Protein AF-A0A483MC13-F1 (afdb_monomer_lite)

Radius of gyration: 35.38 Å; chains: 1; bounding box: 40×85×136 Å

Structure (mmCIF, N/CA/C/O backbone):
data_AF-A0A483MC13-F1
#
_entry.id   AF-A0A483MC13-F1
#
loop_
_atom_site.group_PDB
_atom_site.id
_atom_site.type_symbol
_atom_site.label_atom_id
_atom_site.label_alt_id
_atom_site.label_comp_id
_atom_site.label_asym_id
_atom_site.label_entity_id
_atom_site.label_seq_id
_atom_site.pdbx_PDB_ins_code
_atom_site.Cartn_x
_atom_site.Cartn_y
_atom_site.Cartn_z
_atom_site.occupancy
_atom_site.B_iso_or_equiv
_atom_site.auth_seq_id
_atom_site.auth_comp_id
_atom_site.auth_asym_id
_atom_site.auth_atom_id
_atom_site.pdbx_PDB_model_num
ATOM 1 N N . MET A 1 1 ? -10.665 -6.421 2.850 1.00 86.12 1 MET A N 1
ATOM 2 C CA . MET A 1 1 ? -10.780 -4.970 2.611 1.00 86.12 1 MET A CA 1
ATOM 3 C C . MET A 1 1 ? -11.446 -4.747 1.253 1.00 86.12 1 MET A C 1
ATOM 5 O O . MET A 1 1 ? -11.465 -5.674 0.446 1.00 86.12 1 MET A O 1
ATOM 9 N N . LYS A 1 2 ? -12.064 -3.588 1.021 1.00 88.81 2 LYS A N 1
ATOM 10 C CA . LYS A 1 2 ? -12.727 -3.250 -0.250 1.00 88.81 2 LYS A CA 1
ATOM 11 C C . LYS A 1 2 ? -12.135 -1.969 -0.826 1.00 88.81 2 LYS A C 1
ATOM 13 O O . LYS A 1 2 ? -11.590 -1.179 -0.062 1.00 88.81 2 LYS A O 1
ATOM 18 N N . ASN A 1 3 ? -12.299 -1.763 -2.129 1.00 91.75 3 ASN A N 1
ATOM 19 C CA . ASN A 1 3 ? -11.915 -0.548 -2.844 1.00 91.75 3 ASN A CA 1
ATOM 20 C C . ASN A 1 3 ? -10.425 -0.201 -2.703 1.00 91.75 3 ASN A C 1
ATOM 22 O O . ASN A 1 3 ? -10.071 0.947 -2.466 1.00 91.75 3 ASN A O 1
ATOM 26 N N . ILE A 1 4 ? -9.532 -1.181 -2.838 1.00 96.81 4 ILE A N 1
ATOM 27 C CA . ILE A 1 4 ? -8.090 -0.915 -2.847 1.00 96.81 4 ILE A CA 1
ATOM 28 C C . ILE A 1 4 ? -7.736 -0.363 -4.226 1.00 96.81 4 ILE A C 1
ATOM 30 O O . ILE A 1 4 ? -7.778 -1.110 -5.207 1.00 96.81 4 ILE A O 1
ATOM 34 N N . ASN A 1 5 ? -7.415 0.927 -4.332 1.00 96.88 5 ASN A N 1
ATOM 35 C CA . ASN A 1 5 ? -6.988 1.502 -5.605 1.00 96.88 5 ASN A CA 1
ATOM 36 C C . ASN A 1 5 ? -5.483 1.344 -5.772 1.00 96.88 5 ASN A C 1
ATOM 38 O O . ASN A 1 5 ? -4.705 1.667 -4.882 1.00 96.88 5 ASN A O 1
ATOM 42 N N . ILE A 1 6 ? -5.063 0.885 -6.942 1.00 96.94 6 ILE A N 1
ATOM 43 C CA . ILE A 1 6 ? -3.659 0.641 -7.245 1.00 96.94 6 ILE A CA 1
ATOM 44 C C . ILE A 1 6 ? -3.331 1.402 -8.516 1.00 96.94 6 ILE A C 1
ATOM 46 O O . ILE A 1 6 ? -4.065 1.320 -9.502 1.00 96.94 6 ILE A O 1
ATOM 50 N N . THR A 1 7 ? -2.252 2.177 -8.469 1.00 95.75 7 THR A N 1
ATOM 51 C CA . THR A 1 7 ? -1.712 2.888 -9.628 1.00 95.75 7 THR A CA 1
ATOM 52 C C . THR A 1 7 ? -0.289 2.419 -9.867 1.00 95.75 7 THR A C 1
ATOM 54 O O . THR A 1 7 ? 0.580 2.677 -9.036 1.00 95.75 7 THR A O 1
ATOM 57 N N . ALA A 1 8 ? -0.051 1.738 -10.983 1.00 92.00 8 ALA A N 1
ATOM 58 C CA . ALA A 1 8 ? 1.285 1.300 -11.365 1.00 92.00 8 ALA A CA 1
ATOM 59 C C . ALA A 1 8 ? 2.161 2.523 -11.695 1.00 92.00 8 ALA A C 1
ATOM 61 O O . ALA A 1 8 ? 1.730 3.412 -12.430 1.00 92.00 8 ALA A O 1
ATOM 62 N N . LYS A 1 9 ? 3.367 2.608 -11.125 1.00 89.69 9 LYS A N 1
ATOM 63 C CA . LYS A 1 9 ? 4.250 3.783 -11.252 1.00 89.69 9 LYS A CA 1
ATOM 64 C C . LYS A 1 9 ? 4.889 3.906 -12.635 1.00 89.69 9 LYS A C 1
ATOM 66 O O . LYS A 1 9 ? 5.160 5.013 -13.081 1.00 89.69 9 LYS A O 1
ATOM 71 N N . ASP A 1 10 ? 5.115 2.782 -13.303 1.00 84.38 10 ASP A N 1
ATOM 72 C CA . ASP A 1 10 ? 5.749 2.693 -14.621 1.00 84.38 10 ASP A CA 1
ATOM 73 C C . ASP A 1 10 ? 4.816 3.113 -15.768 1.00 84.38 10 ASP A C 1
ATOM 75 O O . ASP A 1 10 ? 5.228 3.779 -16.714 1.00 84.38 10 ASP A O 1
ATOM 79 N N . THR A 1 11 ? 3.545 2.730 -15.676 1.00 86.62 11 THR A N 1
ATOM 80 C CA . THR A 1 11 ? 2.544 2.909 -16.735 1.00 86.62 11 THR A CA 1
ATOM 81 C C . THR A 1 11 ? 1.480 3.944 -16.386 1.00 86.62 11 THR A C 1
ATOM 83 O O . THR A 1 11 ? 0.764 4.414 -17.269 1.00 86.62 11 THR A O 1
ATOM 86 N N . GLY A 1 12 ? 1.318 4.277 -15.103 1.00 87.06 12 GLY A N 1
ATOM 87 C CA . GLY A 1 12 ? 0.219 5.103 -14.602 1.00 87.06 12 GLY A CA 1
ATOM 88 C C . GLY A 1 12 ? -1.150 4.413 -14.641 1.00 87.06 12 GLY A C 1
ATOM 89 O O . GLY A 1 12 ? -2.161 5.053 -14.345 1.00 87.06 12 GLY A O 1
ATOM 90 N N . VAL A 1 13 ? -1.218 3.127 -15.011 1.00 90.56 13 VAL A N 1
ATOM 91 C CA . VAL A 1 13 ? -2.481 2.383 -15.102 1.00 90.56 13 VAL A CA 1
ATOM 92 C C . VAL A 1 13 ? -3.100 2.242 -13.716 1.00 90.56 13 VAL A C 1
ATOM 94 O O . VAL A 1 13 ? -2.438 1.839 -12.759 1.00 90.56 13 VAL A O 1
ATOM 97 N N . LYS A 1 14 ? -4.398 2.554 -13.628 1.00 93.69 14 LYS A N 1
ATOM 98 C CA . LYS A 1 14 ? -5.187 2.496 -12.396 1.00 93.69 14 LYS A CA 1
ATOM 99 C C . LYS A 1 14 ? -6.163 1.331 -12.433 1.00 93.69 14 LYS A C 1
ATOM 101 O O . LYS A 1 14 ? -6.913 1.186 -13.397 1.00 93.69 14 LYS A O 1
ATOM 106 N N . TYR A 1 15 ? -6.215 0.559 -11.358 1.00 93.50 15 TYR A N 1
ATOM 107 C CA . TYR A 1 15 ? -7.200 -0.502 -11.173 1.00 93.50 15 TYR A CA 1
ATOM 108 C C . TYR A 1 15 ? -7.636 -0.595 -9.710 1.00 93.50 15 TYR A C 1
ATOM 110 O O . TYR A 1 15 ? -7.040 0.018 -8.825 1.00 93.50 15 TYR A O 1
ATOM 118 N N . THR A 1 16 ? -8.736 -1.305 -9.462 1.00 96.00 16 THR A N 1
ATOM 119 C CA . THR A 1 16 ? -9.295 -1.487 -8.117 1.00 96.00 16 THR A CA 1
ATOM 120 C C . THR A 1 16 ? -9.409 -2.966 -7.806 1.00 96.00 16 THR A C 1
ATOM 122 O O . THR A 1 16 ? -9.819 -3.746 -8.664 1.00 96.00 16 THR A O 1
ATOM 125 N N . VAL A 1 17 ? -9.042 -3.337 -6.584 1.00 95.56 17 VAL A N 1
ATOM 126 C CA . VAL A 1 17 ? -9.085 -4.713 -6.093 1.00 95.56 17 VAL A CA 1
ATOM 127 C C . VAL A 1 17 ? -9.857 -4.761 -4.780 1.00 95.56 17 VAL A C 1
ATOM 129 O O . VAL A 1 17 ? -9.757 -3.863 -3.944 1.00 95.56 17 VAL A O 1
ATOM 132 N N . ASP A 1 18 ? -10.600 -5.846 -4.590 1.00 95.12 18 ASP A N 1
ATOM 133 C CA . ASP A 1 18 ? -11.207 -6.206 -3.315 1.00 95.12 18 ASP A CA 1
ATOM 134 C C . ASP A 1 18 ? -10.520 -7.457 -2.769 1.00 95.12 18 ASP A C 1
ATOM 136 O O . ASP A 1 18 ? -10.236 -8.398 -3.509 1.00 95.12 18 ASP A O 1
ATOM 140 N N . GLY A 1 19 ? -10.279 -7.494 -1.461 1.00 94.38 19 GLY A N 1
ATOM 141 C CA . GLY A 1 19 ? -9.686 -8.656 -0.815 1.00 94.38 19 GLY A CA 1
ATOM 142 C C . GLY A 1 19 ? -8.839 -8.329 0.405 1.00 94.38 19 GLY A C 1
ATOM 143 O O . GLY A 1 19 ? -8.778 -7.195 0.882 1.00 94.38 19 GLY A O 1
ATOM 144 N N . ASN A 1 20 ? -8.216 -9.377 0.934 1.00 94.31 20 ASN A N 1
ATOM 145 C CA . ASN A 1 20 ? -7.276 -9.319 2.056 1.00 94.31 20 ASN A CA 1
ATOM 146 C C . ASN A 1 20 ? -5.838 -9.619 1.609 1.00 94.31 20 ASN A C 1
ATOM 148 O O . ASN A 1 20 ? -4.917 -9.569 2.416 1.00 94.31 20 ASN A O 1
ATOM 152 N N . GLN A 1 21 ? -5.640 -9.912 0.326 1.00 96.62 21 GLN A N 1
ATOM 153 C CA . GLN A 1 21 ? -4.332 -10.052 -0.289 1.00 96.62 21 GLN A CA 1
ATOM 154 C C . GLN A 1 21 ? -4.360 -9.369 -1.654 1.00 96.62 21 GLN A C 1
ATOM 156 O O . GLN A 1 21 ? -5.322 -9.531 -2.405 1.00 96.62 21 GLN A O 1
ATOM 161 N N . VAL A 1 22 ? -3.310 -8.618 -1.963 1.00 97.19 22 VAL A N 1
ATOM 162 C CA . VAL A 1 22 ? -3.115 -7.930 -3.240 1.00 97.19 22 VAL A CA 1
ATOM 163 C C . VAL A 1 22 ? -1.729 -8.279 -3.752 1.00 97.19 22 VAL A C 1
ATOM 165 O O . VAL A 1 22 ? -0.762 -8.115 -3.016 1.00 97.19 22 VAL A O 1
ATOM 168 N N . ASN A 1 23 ? -1.634 -8.728 -5.001 1.00 95.62 23 ASN A N 1
ATOM 169 C CA . ASN A 1 23 ? -0.353 -8.977 -5.654 1.00 95.62 23 ASN A CA 1
ATOM 170 C C . ASN A 1 23 ? 0.049 -7.760 -6.488 1.00 95.62 23 ASN A C 1
ATOM 172 O O . ASN A 1 23 ? -0.735 -7.302 -7.323 1.00 95.62 23 ASN A O 1
ATOM 176 N N . LEU A 1 24 ? 1.243 -7.226 -6.230 1.00 94.81 24 LEU A N 1
ATOM 177 C CA . LEU A 1 24 ? 1.790 -6.077 -6.942 1.00 94.81 24 LEU A CA 1
ATOM 178 C C . LEU A 1 24 ? 2.820 -6.573 -7.953 1.00 94.81 24 LEU A C 1
ATOM 180 O O . LEU A 1 24 ? 3.936 -6.931 -7.601 1.00 94.81 24 LEU A O 1
ATOM 184 N N . ASN A 1 25 ? 2.431 -6.603 -9.224 1.00 88.75 25 ASN A N 1
ATOM 185 C CA . ASN A 1 25 ? 3.305 -7.097 -10.291 1.00 88.75 25 ASN A CA 1
ATOM 186 C C . ASN A 1 25 ? 4.380 -6.069 -10.680 1.00 88.75 25 ASN A C 1
ATOM 188 O O . ASN A 1 25 ? 5.398 -6.431 -11.262 1.00 88.75 25 ASN A O 1
ATOM 192 N N . THR A 1 26 ? 4.129 -4.792 -10.386 1.00 91.56 26 THR A N 1
ATOM 193 C CA . THR A 1 26 ? 5.046 -3.670 -10.596 1.00 91.56 26 THR A CA 1
ATOM 194 C C . THR A 1 26 ? 4.946 -2.698 -9.423 1.00 91.56 26 THR A C 1
ATOM 196 O O . THR A 1 26 ? 3.973 -2.707 -8.656 1.00 91.56 26 THR A O 1
ATOM 199 N N . GLN A 1 27 ? 5.951 -1.833 -9.279 1.00 93.06 27 GLN A N 1
ATOM 200 C CA . GLN A 1 27 ? 5.970 -0.802 -8.249 1.00 93.06 27 GLN A CA 1
ATOM 201 C C . GLN A 1 27 ? 4.754 0.096 -8.413 1.00 93.06 27 GLN A C 1
ATOM 203 O O . GLN A 1 27 ? 4.514 0.657 -9.480 1.00 93.06 27 GLN A O 1
ATOM 208 N N . SER A 1 28 ? 3.982 0.229 -7.343 1.00 95.62 28 SER A N 1
ATOM 209 C CA . SER A 1 28 ? 2.678 0.876 -7.398 1.00 95.62 28 SER A CA 1
ATOM 210 C C . SER A 1 28 ? 2.485 1.838 -6.236 1.00 95.62 28 SER A C 1
ATOM 212 O O . SER A 1 28 ? 3.085 1.689 -5.177 1.00 95.62 28 SER A O 1
ATOM 214 N N . VAL A 1 29 ? 1.617 2.826 -6.420 1.00 96.88 29 VAL A N 1
ATOM 215 C CA . VAL A 1 29 ? 1.011 3.560 -5.308 1.00 96.88 29 VAL A CA 1
ATOM 216 C C . VAL A 1 29 ? -0.301 2.863 -4.973 1.00 96.88 29 VAL A C 1
ATOM 218 O O . VAL A 1 29 ? -1.215 2.813 -5.801 1.00 96.88 29 VAL A O 1
ATOM 221 N N . VAL A 1 30 ? -0.375 2.298 -3.772 1.00 97.75 30 VAL A N 1
ATOM 222 C CA . VAL A 1 30 ? -1.559 1.625 -3.238 1.00 97.75 30 VAL A CA 1
ATOM 223 C C . VAL A 1 30 ? -2.308 2.609 -2.353 1.00 97.75 30 VAL A C 1
ATOM 225 O O . VAL A 1 30 ? -1.754 3.102 -1.376 1.00 97.75 30 VAL A O 1
ATOM 228 N N . VAL A 1 31 ? -3.564 2.888 -2.682 1.00 97.81 31 VAL A N 1
ATOM 229 C CA . VAL A 1 31 ? -4.452 3.749 -1.900 1.00 97.81 31 VAL A CA 1
ATOM 230 C C . VAL A 1 31 ? -5.509 2.886 -1.221 1.00 97.81 31 VAL A C 1
ATOM 232 O O . VAL A 1 31 ? -6.269 2.174 -1.881 1.00 97.81 31 VAL A O 1
ATOM 235 N N . LEU A 1 32 ? -5.546 2.946 0.108 1.00 97.38 32 LEU A N 1
ATOM 236 C CA . LEU A 1 32 ? -6.549 2.278 0.931 1.00 97.38 32 LEU A CA 1
ATOM 237 C C . LEU A 1 32 ? -7.560 3.298 1.444 1.00 97.38 32 LEU A C 1
ATOM 239 O O . LEU A 1 32 ? -7.176 4.283 2.069 1.00 97.38 32 LEU A O 1
ATOM 243 N N . HIS A 1 33 ? -8.843 3.025 1.236 1.00 96.25 33 HIS A N 1
ATOM 244 C CA . HIS A 1 33 ? -9.949 3.802 1.797 1.00 96.25 33 HIS A CA 1
ATOM 245 C C . HIS A 1 33 ? -10.186 3.384 3.250 1.00 96.25 33 HIS A C 1
ATOM 247 O O . HIS A 1 33 ? -11.021 2.530 3.552 1.00 96.25 33 HIS A O 1
ATOM 253 N N . ILE A 1 34 ? -9.344 3.901 4.141 1.00 95.19 34 ILE A N 1
ATOM 254 C CA . ILE A 1 34 ? -9.342 3.586 5.566 1.00 95.19 34 ILE A CA 1
ATOM 255 C C . ILE A 1 34 ? -8.700 4.733 6.342 1.00 95.19 34 ILE A C 1
ATOM 257 O O . ILE A 1 34 ? -7.738 5.357 5.885 1.00 95.19 34 ILE A O 1
ATOM 261 N N . LYS A 1 35 ? -9.193 4.996 7.553 1.00 95.44 35 LYS A N 1
ATOM 262 C CA . LYS A 1 35 ? -8.573 5.992 8.420 1.00 95.44 35 LYS A CA 1
ATOM 263 C C . LYS A 1 35 ? -7.292 5.438 9.016 1.00 95.44 35 LYS A C 1
ATOM 265 O O . LYS A 1 35 ? -7.196 4.271 9.387 1.00 95.44 35 LYS A O 1
ATOM 270 N N . ARG A 1 36 ? -6.314 6.319 9.213 1.00 94.25 36 ARG A N 1
ATOM 271 C CA . ARG A 1 36 ? -5.072 5.986 9.924 1.00 94.25 36 ARG A CA 1
ATOM 272 C C . ARG A 1 36 ? -5.332 5.357 11.296 1.00 94.25 36 ARG A C 1
ATOM 274 O O . ARG A 1 36 ? -4.605 4.456 11.690 1.00 94.25 36 ARG A O 1
ATOM 281 N N . GLU A 1 37 ? -6.338 5.849 12.017 1.00 94.56 37 GLU A N 1
ATOM 282 C CA . GLU A 1 37 ? -6.680 5.367 13.361 1.00 94.56 37 GLU A CA 1
ATOM 283 C C . GLU A 1 37 ? -7.249 3.945 13.376 1.00 94.56 37 GLU A C 1
ATOM 285 O O . GLU A 1 37 ? -7.168 3.290 14.410 1.00 94.56 37 GLU A O 1
ATOM 290 N N . ASP A 1 38 ? -7.750 3.448 12.241 1.00 95.62 38 ASP A N 1
ATOM 291 C CA . ASP A 1 38 ? -8.263 2.083 12.105 1.00 95.62 38 ASP A CA 1
ATOM 292 C C . ASP A 1 38 ? -7.144 1.057 11.867 1.00 95.62 38 ASP A C 1
ATOM 294 O O . ASP A 1 38 ? -7.370 -0.149 11.986 1.00 95.62 38 ASP A O 1
ATOM 298 N N . ILE A 1 39 ? -5.926 1.507 11.548 1.00 95.12 39 ILE A N 1
ATOM 299 C CA . ILE A 1 39 ? -4.765 0.630 11.395 1.00 95.12 39 ILE A CA 1
ATOM 300 C C . ILE A 1 39 ? -4.141 0.389 12.764 1.00 95.12 39 ILE A C 1
ATOM 302 O O . ILE A 1 39 ? -3.617 1.299 13.402 1.00 95.12 39 ILE A O 1
ATOM 306 N N . SER A 1 40 ? -4.142 -0.873 13.179 1.00 95.38 40 SER A N 1
ATOM 307 C CA . SER A 1 40 ? -3.533 -1.313 14.432 1.00 95.38 40 SER A CA 1
ATOM 308 C C . SER A 1 40 ? -2.008 -1.330 14.330 1.00 95.38 40 SER A C 1
ATOM 310 O O . SER A 1 40 ? -1.300 -0.858 15.214 1.00 95.38 40 SER A O 1
ATOM 312 N N . SER A 1 41 ? -1.488 -1.914 13.250 1.00 94.19 41 SER A N 1
ATOM 313 C CA . SER A 1 41 ? -0.051 -1.996 12.982 1.00 94.19 41 SER A CA 1
ATOM 314 C C . SER A 1 41 ? 0.212 -2.351 11.526 1.00 94.19 41 SER A C 1
ATOM 316 O O . SER A 1 41 ? -0.654 -2.870 10.820 1.00 94.19 41 SER A O 1
ATOM 318 N N . PHE A 1 42 ? 1.440 -2.115 11.092 1.00 94.38 42 PHE A N 1
ATOM 319 C CA . PHE A 1 42 ? 1.976 -2.615 9.837 1.00 94.38 42 PHE A CA 1
ATOM 320 C C . PHE A 1 42 ? 3.337 -3.256 10.106 1.00 94.38 42 PHE A C 1
ATOM 322 O O . PHE A 1 42 ? 4.057 -2.867 11.025 1.00 94.38 42 PHE A O 1
ATOM 329 N N . SER A 1 43 ? 3.687 -4.270 9.328 1.00 95.19 43 SER A N 1
ATOM 330 C CA . SER A 1 43 ? 4.933 -5.008 9.490 1.00 95.19 43 SER A CA 1
ATOM 331 C C . SER A 1 43 ? 5.391 -5.548 8.147 1.00 95.19 43 SER A C 1
ATOM 333 O O . SER A 1 43 ? 4.576 -5.952 7.315 1.00 95.19 43 SER A O 1
ATOM 335 N N . ARG A 1 44 ? 6.705 -5.556 7.938 1.00 96.25 44 ARG A N 1
ATOM 336 C CA . ARG A 1 44 ? 7.320 -6.191 6.779 1.00 96.25 44 ARG A CA 1
ATOM 337 C C . ARG A 1 44 ? 7.486 -7.687 7.036 1.00 96.25 44 ARG A C 1
ATOM 339 O O . ARG A 1 44 ? 8.051 -8.081 8.052 1.00 96.25 44 ARG A O 1
ATOM 346 N N . GLN A 1 45 ? 7.040 -8.508 6.091 1.00 96.25 45 GLN A N 1
ATOM 347 C CA . GLN A 1 45 ? 7.266 -9.953 6.080 1.00 96.25 45 GLN A CA 1
ATOM 348 C C . GLN A 1 45 ? 7.904 -10.341 4.745 1.00 96.25 45 GLN A C 1
ATOM 350 O O . GLN A 1 45 ? 7.231 -10.405 3.722 1.00 96.25 45 GLN A O 1
ATOM 355 N N . GLY A 1 46 ? 9.224 -10.546 4.730 1.00 95.50 46 GLY A N 1
ATOM 356 C CA . GLY A 1 46 ? 9.964 -10.730 3.477 1.00 95.50 46 GLY A CA 1
ATOM 357 C C . GLY A 1 46 ? 9.845 -9.496 2.575 1.00 95.50 46 GLY A C 1
ATOM 358 O O . GLY A 1 46 ? 10.262 -8.403 2.967 1.00 95.50 46 GLY A O 1
ATOM 359 N N . ASN A 1 47 ? 9.256 -9.661 1.389 1.00 96.06 47 ASN A N 1
ATOM 360 C CA . ASN A 1 47 ? 8.966 -8.562 0.460 1.00 96.06 47 ASN A CA 1
ATOM 361 C C . ASN A 1 47 ? 7.547 -7.998 0.598 1.00 96.06 47 ASN A C 1
ATOM 363 O O . ASN A 1 47 ? 7.195 -7.049 -0.101 1.00 96.06 47 ASN A O 1
ATOM 367 N N . ASP A 1 48 ? 6.755 -8.531 1.521 1.00 97.88 48 ASP A N 1
ATOM 368 C CA . ASP A 1 48 ? 5.355 -8.171 1.674 1.00 97.88 48 ASP A CA 1
ATOM 369 C C . ASP A 1 48 ? 5.171 -7.131 2.778 1.00 97.88 48 ASP A C 1
ATOM 371 O O . ASP A 1 48 ? 5.859 -7.156 3.807 1.00 97.88 48 ASP A O 1
ATOM 375 N N . LEU A 1 49 ? 4.184 -6.254 2.599 1.00 97.88 49 LEU A N 1
ATOM 376 C CA . LEU A 1 49 ? 3.675 -5.396 3.663 1.00 97.88 49 LEU A CA 1
ATOM 377 C C . LEU A 1 49 ? 2.389 -6.002 4.224 1.00 97.88 49 LEU A C 1
ATOM 379 O O . LEU A 1 49 ? 1.415 -6.211 3.502 1.00 97.88 49 LEU A O 1
ATOM 383 N N . VAL A 1 50 ? 2.377 -6.269 5.527 1.00 97.62 50 VAL A N 1
ATOM 384 C CA . VAL A 1 50 ? 1.223 -6.822 6.238 1.00 97.62 50 VAL A CA 1
ATOM 385 C C . VAL A 1 50 ? 0.651 -5.765 7.167 1.00 97.62 50 VAL A C 1
ATOM 387 O O . VAL A 1 50 ? 1.339 -5.287 8.066 1.00 97.62 50 VAL A O 1
ATOM 390 N N . LEU A 1 51 ? -0.617 -5.421 6.964 1.00 96.69 51 LEU A N 1
ATOM 391 C CA . LEU A 1 51 ? -1.367 -4.475 7.775 1.00 96.69 51 LEU A CA 1
ATOM 392 C C . LEU A 1 51 ? -2.358 -5.238 8.649 1.00 96.69 51 LEU A C 1
ATOM 394 O O . LEU A 1 51 ? -3.153 -6.029 8.140 1.00 96.69 51 LEU A O 1
ATOM 398 N N . LYS A 1 52 ? -2.348 -4.962 9.952 1.00 96.38 52 LYS A N 1
ATOM 399 C CA . LYS A 1 52 ? -3.382 -5.398 10.891 1.00 96.38 52 LYS A CA 1
ATOM 400 C C . LYS A 1 52 ? -4.334 -4.244 11.149 1.00 96.38 52 LYS A C 1
ATOM 402 O O . LYS A 1 52 ? -3.901 -3.147 11.502 1.00 96.38 52 LYS A O 1
ATOM 407 N N . ILE A 1 53 ? -5.620 -4.508 10.996 1.00 96.38 53 ILE A N 1
ATOM 408 C CA . ILE A 1 53 ? -6.687 -3.526 11.161 1.00 96.38 53 ILE A CA 1
ATOM 409 C C . ILE A 1 53 ? -7.362 -3.749 12.520 1.00 96.38 53 ILE A C 1
ATOM 411 O O . ILE A 1 53 ? -7.400 -4.873 13.025 1.00 96.38 53 ILE A O 1
ATOM 415 N N . ASN A 1 54 ? -7.885 -2.689 13.135 1.00 96.50 54 ASN A N 1
ATOM 416 C CA . ASN A 1 54 ? -8.532 -2.746 14.452 1.00 96.50 54 ASN A CA 1
ATOM 417 C C . ASN A 1 54 ? -9.794 -3.625 14.480 1.00 96.50 54 ASN A C 1
ATOM 419 O O . ASN A 1 54 ? -10.205 -4.071 15.548 1.00 96.50 54 ASN A O 1
ATOM 423 N N . ASP A 1 55 ? -10.390 -3.914 13.320 1.00 93.25 55 ASP A N 1
ATOM 424 C CA . ASP A 1 55 ? -11.510 -4.852 13.176 1.00 93.25 55 ASP A CA 1
ATOM 425 C C . ASP A 1 55 ? -11.080 -6.336 13.224 1.00 93.25 55 ASP A C 1
ATOM 427 O O . ASP A 1 55 ? -11.919 -7.233 13.133 1.00 93.25 55 ASP A O 1
ATOM 431 N N . GLY A 1 56 ? -9.777 -6.605 13.371 1.00 92.50 56 GLY A N 1
ATOM 432 C CA . GLY A 1 56 ? -9.183 -7.940 13.394 1.00 92.50 56 GLY A CA 1
ATOM 433 C C . GLY A 1 56 ? -8.822 -8.490 12.012 1.00 92.50 56 GLY A C 1
ATOM 434 O O . GLY A 1 56 ? -8.200 -9.551 11.923 1.00 92.50 56 GLY A O 1
ATOM 435 N N . SER A 1 57 ? -9.169 -7.794 10.926 1.00 94.75 57 SER A N 1
ATOM 436 C CA . SER A 1 57 ? -8.777 -8.189 9.577 1.00 94.75 57 SER A CA 1
ATOM 437 C C . SER A 1 57 ? -7.298 -7.894 9.310 1.00 94.75 57 SER A C 1
ATOM 439 O O . SER A 1 57 ? -6.655 -7.058 9.949 1.00 94.75 57 SER A O 1
ATOM 441 N N . THR A 1 58 ? -6.728 -8.638 8.365 1.00 96.75 58 THR A N 1
ATOM 442 C CA . THR A 1 58 ? -5.350 -8.453 7.906 1.00 96.75 58 THR A CA 1
ATOM 443 C C . THR A 1 58 ? -5.361 -8.242 6.400 1.00 96.75 58 THR A C 1
ATOM 445 O O . THR A 1 58 ? -6.043 -8.978 5.686 1.00 96.75 58 THR A O 1
ATOM 448 N N . LEU A 1 59 ? -4.619 -7.240 5.930 1.00 97.44 59 LEU A N 1
ATOM 449 C CA . LEU A 1 59 ? -4.348 -7.013 4.514 1.00 97.44 59 LEU A CA 1
ATOM 450 C C . LEU A 1 59 ? -2.873 -7.301 4.234 1.00 97.44 59 LEU A C 1
ATOM 452 O O . LEU A 1 59 ? -1.996 -6.748 4.892 1.00 97.44 59 LEU A O 1
ATOM 456 N N . THR A 1 60 ? -2.603 -8.121 3.227 1.00 98.00 60 THR A N 1
ATOM 457 C CA . THR A 1 60 ? -1.251 -8.403 2.744 1.00 98.00 60 THR A CA 1
ATOM 458 C C . THR A 1 60 ? -1.060 -7.813 1.353 1.00 98.00 60 THR A C 1
ATOM 460 O O . THR A 1 60 ? -1.725 -8.220 0.402 1.00 98.00 60 THR A O 1
ATOM 463 N N . LEU A 1 61 ? -0.127 -6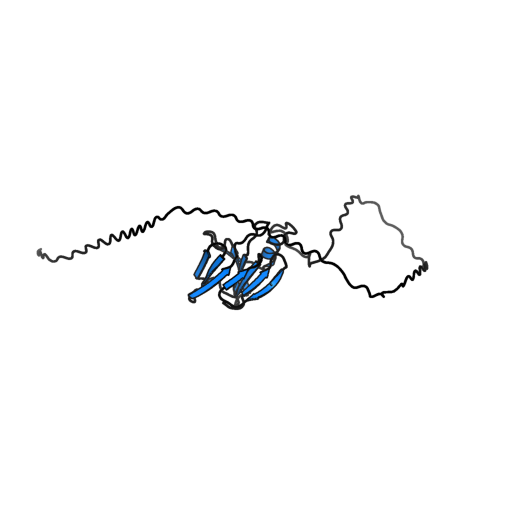.877 1.222 1.00 97.81 61 LEU A N 1
ATOM 464 C CA . LEU A 1 61 ? 0.356 -6.380 -0.062 1.00 97.81 61 LEU A CA 1
ATOM 465 C C . LEU A 1 61 ? 1.610 -7.178 -0.425 1.00 97.81 61 LEU A C 1
ATOM 467 O O . LEU A 1 61 ? 2.669 -6.974 0.172 1.00 97.81 61 LEU A O 1
ATOM 471 N N . LYS A 1 62 ? 1.467 -8.126 -1.350 1.00 97.94 62 LYS A N 1
ATOM 472 C CA . LYS A 1 62 ? 2.567 -8.961 -1.834 1.00 97.94 62 LYS A CA 1
ATOM 473 C C . LYS A 1 62 ? 3.510 -8.154 -2.709 1.00 97.94 62 LYS A C 1
ATOM 475 O O . LYS A 1 62 ? 3.050 -7.300 -3.467 1.00 97.94 62 LYS A O 1
ATOM 480 N N . ASP A 1 63 ? 4.803 -8.441 -2.584 1.00 96.69 63 ASP A N 1
ATOM 481 C CA . ASP A 1 63 ? 5.879 -7.818 -3.369 1.00 96.69 63 ASP A CA 1
ATOM 482 C C . ASP A 1 63 ? 5.975 -6.287 -3.216 1.00 96.69 63 ASP A C 1
ATOM 484 O O . ASP A 1 63 ? 6.586 -5.586 -4.021 1.00 96.69 63 ASP A O 1
ATOM 488 N N . PHE A 1 64 ? 5.415 -5.747 -2.130 1.00 96.94 64 PHE A N 1
ATOM 489 C CA . PHE A 1 64 ? 5.399 -4.315 -1.834 1.00 96.94 64 PHE A CA 1
ATOM 490 C C . PHE A 1 64 ? 6.805 -3.699 -1.779 1.00 96.94 64 PHE A C 1
ATOM 492 O O . PHE A 1 64 ? 7.024 -2.589 -2.266 1.00 96.94 64 PHE A O 1
ATOM 499 N N . PHE A 1 65 ? 7.762 -4.440 -1.222 1.00 95.44 65 PHE A N 1
ATOM 500 C CA . PHE A 1 65 ? 9.152 -4.021 -1.063 1.00 95.44 65 PHE A CA 1
ATOM 501 C C . PHE A 1 65 ? 10.075 -4.505 -2.184 1.00 95.44 65 PHE A C 1
ATOM 503 O O . PHE A 1 65 ? 11.288 -4.381 -2.041 1.00 95.44 65 PHE A O 1
ATOM 510 N N . VAL A 1 66 ? 9.545 -5.074 -3.272 1.00 94.25 66 VAL A N 1
ATOM 511 C CA . VAL A 1 66 ? 10.375 -5.421 -4.431 1.00 94.25 66 VAL A CA 1
ATOM 512 C C . VAL A 1 66 ? 10.816 -4.133 -5.117 1.00 94.25 66 VAL A C 1
ATOM 514 O O . VAL A 1 66 ? 9.992 -3.308 -5.519 1.00 94.25 66 VAL A O 1
ATOM 517 N N . ASN A 1 67 ? 12.128 -3.957 -5.240 1.00 90.69 67 ASN A N 1
ATOM 518 C CA . ASN A 1 67 ? 12.718 -2.791 -5.879 1.00 90.69 67 ASN A CA 1
ATOM 519 C C . ASN A 1 67 ? 12.722 -2.937 -7.410 1.00 90.69 67 ASN A C 1
ATOM 521 O O . ASN A 1 67 ? 12.963 -4.025 -7.935 1.00 90.69 67 ASN A O 1
ATOM 525 N N . ASP A 1 68 ? 12.500 -1.834 -8.121 1.00 85.69 68 ASP A N 1
ATOM 526 C CA . ASP A 1 68 ? 12.781 -1.736 -9.553 1.00 85.69 68 ASP A CA 1
ATOM 527 C C . ASP A 1 68 ? 14.296 -1.596 -9.811 1.00 85.69 68 ASP A C 1
ATOM 529 O O . ASP A 1 68 ? 15.117 -1.544 -8.889 1.00 85.69 68 ASP A O 1
ATOM 533 N N . ALA A 1 69 ? 14.676 -1.481 -11.086 1.00 83.31 69 ALA A N 1
ATOM 534 C CA . ALA A 1 69 ? 16.066 -1.272 -11.496 1.00 83.31 69 ALA A CA 1
ATOM 535 C C . ALA A 1 69 ? 16.714 0.005 -10.913 1.00 83.31 69 ALA A C 1
ATOM 537 O O . ALA A 1 69 ? 17.938 0.111 -10.888 1.00 83.31 69 ALA A O 1
ATOM 538 N N . ASN A 1 70 ? 15.911 0.964 -10.444 1.00 82.06 70 ASN A N 1
ATOM 539 C CA . ASN A 1 70 ? 16.349 2.238 -9.876 1.00 82.06 70 ASN A CA 1
ATOM 540 C C . ASN A 1 70 ? 16.300 2.244 -8.338 1.00 82.06 70 ASN A C 1
ATOM 542 O O . ASN A 1 70 ? 16.628 3.254 -7.717 1.00 82.06 70 ASN A O 1
ATOM 546 N N . GLY A 1 71 ? 15.905 1.133 -7.709 1.00 84.62 71 GLY A N 1
ATOM 547 C CA . GLY A 1 71 ? 15.769 1.029 -6.261 1.00 84.62 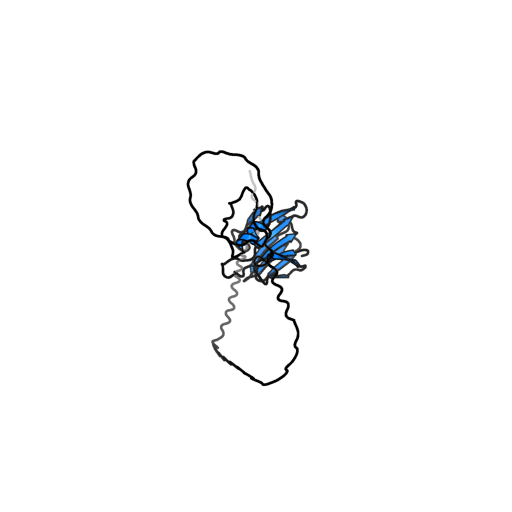71 GLY A CA 1
ATOM 548 C C . GLY A 1 71 ? 14.431 1.531 -5.708 1.00 84.62 71 GLY A C 1
ATOM 549 O O . GLY A 1 71 ? 14.266 1.547 -4.487 1.00 84.62 71 GLY A O 1
ATOM 550 N N . HIS A 1 72 ? 13.464 1.908 -6.545 1.00 84.62 72 HIS A N 1
ATOM 551 C CA . HIS A 1 72 ? 12.134 2.320 -6.097 1.00 84.62 72 HIS A CA 1
ATOM 552 C C . HIS A 1 72 ? 11.282 1.106 -5.730 1.00 84.62 72 HIS A C 1
ATOM 554 O O . HIS A 1 72 ? 11.344 0.078 -6.392 1.00 84.62 72 HIS A O 1
ATOM 560 N N . HIS A 1 73 ? 10.451 1.232 -4.701 1.00 91.56 73 HIS A N 1
ATOM 561 C CA . HIS A 1 73 ? 9.480 0.215 -4.286 1.00 91.56 73 HIS A CA 1
ATOM 562 C C . HIS A 1 73 ? 8.064 0.810 -4.281 1.00 91.56 73 HIS A C 1
ATOM 564 O O . HIS A 1 73 ? 7.868 1.963 -4.682 1.00 91.56 73 HIS A O 1
ATOM 570 N N . SER A 1 74 ? 7.061 0.025 -3.889 1.00 95.56 74 SER A N 1
ATOM 571 C CA . SER A 1 74 ? 5.675 0.498 -3.818 1.00 95.56 74 SER A CA 1
ATOM 572 C C . SER A 1 74 ? 5.452 1.444 -2.635 1.00 95.56 74 SER A C 1
ATOM 574 O O . SER A 1 74 ? 6.132 1.349 -1.621 1.00 95.56 74 SER A O 1
ATOM 576 N N . ASP A 1 75 ? 4.478 2.343 -2.758 1.00 96.50 75 ASP A N 1
ATOM 577 C CA . ASP A 1 75 ? 4.068 3.261 -1.691 1.00 96.50 75 ASP A CA 1
ATOM 578 C C . ASP A 1 75 ? 2.664 2.931 -1.201 1.00 96.50 75 ASP A C 1
ATOM 580 O O . ASP A 1 75 ? 1.806 2.509 -1.979 1.00 96.50 75 ASP A O 1
ATOM 584 N N . LEU A 1 76 ? 2.414 3.180 0.084 1.00 97.56 76 LEU A N 1
ATOM 585 C CA . LEU A 1 76 ? 1.099 3.031 0.692 1.00 97.56 76 LEU A CA 1
ATOM 586 C C . LEU A 1 76 ? 0.546 4.398 1.090 1.00 97.56 76 LEU A C 1
ATOM 588 O O . LEU A 1 76 ? 1.161 5.125 1.865 1.00 97.56 76 LEU A O 1
ATOM 592 N N . VAL A 1 77 ? -0.651 4.712 0.615 1.00 97.88 77 VAL A N 1
ATOM 593 C CA . VAL A 1 77 ? -1.401 5.914 0.966 1.00 97.88 77 VAL A CA 1
ATOM 594 C C . VAL A 1 77 ? -2.733 5.504 1.573 1.00 97.88 77 VAL A C 1
ATOM 596 O O . VAL A 1 77 ? -3.406 4.598 1.088 1.00 97.88 77 VAL A O 1
ATOM 599 N N . LEU A 1 78 ? -3.128 6.184 2.639 1.00 97.38 78 LEU A N 1
ATOM 600 C CA . LEU A 1 78 ? -4.443 6.046 3.242 1.00 97.38 78 LEU A CA 1
ATOM 601 C C . LEU A 1 78 ? -5.292 7.243 2.852 1.00 97.38 78 LEU A C 1
ATOM 603 O O . LEU A 1 78 ? -4.841 8.382 2.970 1.00 97.38 78 LEU A O 1
ATOM 607 N N . GLN A 1 79 ? -6.514 6.981 2.420 1.00 97.19 79 GLN A N 1
ATOM 608 C CA . GLN A 1 79 ? -7.516 7.994 2.158 1.00 97.19 79 GLN A CA 1
ATOM 609 C C . GLN A 1 79 ? -8.601 7.912 3.226 1.00 97.19 79 GLN A C 1
ATOM 611 O O . GLN A 1 79 ? -9.245 6.878 3.398 1.00 97.19 79 GLN A O 1
ATOM 616 N N . ASP A 1 80 ? -8.802 9.019 3.932 1.00 96.06 80 ASP A N 1
ATOM 617 C CA . ASP A 1 80 ? -9.957 9.188 4.805 1.00 96.06 80 ASP A CA 1
ATOM 618 C C . ASP A 1 80 ? -11.169 9.605 3.962 1.00 96.06 80 ASP A C 1
ATOM 620 O O . A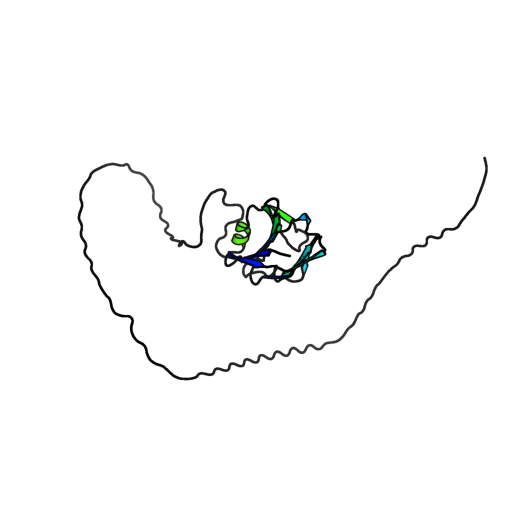SP A 1 80 ? -11.173 10.688 3.376 1.00 96.06 80 ASP A O 1
ATOM 624 N N . ASP A 1 81 ? -12.193 8.754 3.897 1.00 92.88 81 ASP A N 1
ATOM 625 C CA . ASP A 1 81 ? -13.407 9.001 3.109 1.00 92.88 81 ASP A CA 1
ATOM 626 C C . ASP A 1 81 ? -14.249 10.171 3.645 1.00 92.88 81 ASP A C 1
ATOM 628 O O . ASP A 1 81 ? -14.994 10.786 2.880 1.00 92.88 81 ASP A O 1
ATOM 632 N N . ASP A 1 82 ? -14.122 10.514 4.934 1.00 94.19 82 ASP A N 1
ATOM 633 C CA . ASP A 1 82 ? -14.894 11.605 5.537 1.00 94.19 82 ASP A CA 1
ATOM 634 C C . ASP A 1 82 ? -14.301 12.978 5.187 1.00 94.19 82 ASP A C 1
ATOM 636 O O . ASP A 1 82 ? -15.030 13.932 4.904 1.00 94.19 82 ASP A O 1
ATOM 640 N N . SER A 1 83 ? -12.970 13.095 5.227 1.00 94.06 83 SER A N 1
ATOM 641 C CA . SER A 1 83 ? -12.256 14.361 5.010 1.00 94.06 83 SER A CA 1
ATOM 642 C C . SER A 1 83 ? -11.642 14.503 3.615 1.00 94.06 83 SER A C 1
ATOM 644 O O . SER A 1 83 ? -11.314 15.615 3.200 1.00 94.06 83 SER A O 1
ATOM 646 N N . GLY A 1 84 ? -11.461 13.395 2.893 1.00 93.44 84 GLY A N 1
ATOM 647 C CA . GLY A 1 84 ? -10.699 13.324 1.647 1.00 93.44 84 GLY A CA 1
ATOM 648 C C . GLY A 1 84 ? -9.182 13.442 1.834 1.00 93.44 84 GLY A C 1
ATOM 649 O O . GLY A 1 84 ? -8.461 13.533 0.842 1.00 93.44 84 GLY A O 1
ATOM 650 N N . ALA A 1 85 ? -8.683 13.470 3.075 1.00 95.94 85 ALA A N 1
ATOM 651 C CA . ALA A 1 85 ? -7.261 13.621 3.356 1.00 95.94 85 ALA A CA 1
ATOM 652 C C . ALA A 1 85 ? -6.465 12.376 2.939 1.00 95.94 85 ALA A C 1
ATOM 654 O O . ALA A 1 85 ? -6.878 11.245 3.207 1.00 95.94 85 ALA A O 1
ATOM 655 N N . LEU A 1 86 ? -5.294 12.603 2.338 1.00 97.50 86 LEU A N 1
ATOM 656 C CA . LEU A 1 86 ? -4.361 11.559 1.928 1.00 97.50 86 LEU A CA 1
ATOM 657 C C . LEU A 1 86 ? -3.145 11.526 2.857 1.00 97.50 86 LEU A C 1
ATOM 659 O O . LEU A 1 86 ? -2.459 12.532 3.043 1.00 97.50 86 LEU A O 1
ATOM 663 N N . TRP A 1 87 ? -2.857 10.350 3.403 1.00 97.75 87 TRP A N 1
ATOM 664 C CA . TRP A 1 87 ? -1.747 10.109 4.319 1.00 97.75 87 TRP A CA 1
ATOM 665 C C . TRP A 1 87 ? -0.811 9.061 3.737 1.00 97.75 87 TRP A C 1
ATOM 667 O O . TRP A 1 87 ? -1.149 7.881 3.687 1.00 97.75 87 TRP A O 1
ATOM 677 N N . TRP A 1 88 ? 0.370 9.482 3.310 1.00 97.19 88 TRP A N 1
ATOM 678 C CA . TRP A 1 88 ? 1.414 8.574 2.858 1.00 97.19 88 TRP A CA 1
ATOM 679 C C . TRP A 1 88 ? 2.115 7.939 4.056 1.00 97.19 88 TRP A C 1
ATOM 681 O O . TRP A 1 88 ? 2.525 8.650 4.973 1.00 97.19 88 TRP A O 1
ATOM 691 N N . LEU A 1 89 ? 2.232 6.611 4.060 1.00 95.75 89 LEU A N 1
ATOM 692 C CA . LEU A 1 89 ? 3.043 5.881 5.026 1.00 95.75 89 LEU A CA 1
ATOM 693 C C . LEU A 1 89 ? 4.491 5.835 4.533 1.00 95.75 89 LEU A C 1
ATOM 695 O O . LEU A 1 89 ? 4.867 4.965 3.746 1.00 95.75 89 LEU A O 1
ATOM 699 N N . GLU A 1 90 ? 5.300 6.766 5.022 1.00 91.44 90 GLU A N 1
ATOM 700 C CA . GLU A 1 90 ? 6.727 6.815 4.737 1.00 91.44 90 GLU A CA 1
ATOM 701 C C . GLU A 1 90 ? 7.470 5.815 5.628 1.00 91.44 90 GLU A C 1
ATOM 703 O O . GLU A 1 90 ? 7.155 5.670 6.810 1.00 91.44 90 GLU A O 1
ATOM 708 N N . GLY A 1 91 ? 8.441 5.095 5.060 1.00 86.69 91 GLY A N 1
ATOM 709 C CA . GLY A 1 91 ? 9.220 4.099 5.799 1.00 86.69 91 GLY A CA 1
ATOM 710 C C . GLY A 1 91 ? 8.416 2.866 6.223 1.00 86.69 91 GLY A C 1
ATOM 711 O O . GLY A 1 91 ? 8.717 2.271 7.253 1.00 86.69 91 GLY A O 1
ATOM 712 N N . ALA A 1 92 ? 7.385 2.474 5.465 1.00 87.25 92 ALA A N 1
ATOM 713 C CA . ALA A 1 92 ? 6.549 1.320 5.792 1.00 87.25 92 ALA A CA 1
ATOM 714 C C . ALA A 1 92 ? 7.389 0.083 6.180 1.00 87.25 92 ALA A C 1
ATOM 716 O O . ALA A 1 92 ? 8.313 -0.314 5.474 1.00 87.25 92 ALA A O 1
ATOM 717 N N . GLY A 1 93 ? 7.062 -0.540 7.315 1.00 82.31 93 GLY A N 1
ATOM 718 C CA . GLY A 1 93 ? 7.769 -1.729 7.802 1.00 82.31 93 GLY A CA 1
ATOM 719 C C . GLY A 1 93 ? 9.123 -1.471 8.477 1.00 82.31 93 GLY A C 1
ATOM 720 O O . GLY A 1 93 ? 9.806 -2.441 8.801 1.00 82.31 93 GLY A O 1
ATOM 721 N N . THR A 1 94 ? 9.504 -0.211 8.717 1.00 86.81 94 THR A N 1
ATOM 722 C CA . THR A 1 94 ? 10.663 0.169 9.543 1.00 86.81 94 THR A CA 1
ATOM 723 C C . THR A 1 94 ? 10.223 0.791 10.874 1.00 86.81 94 THR A C 1
ATOM 725 O O . THR A 1 94 ? 9.046 1.090 11.080 1.00 86.81 94 THR A O 1
ATOM 728 N N . SER A 1 95 ? 11.171 0.989 11.795 1.00 87.69 95 SER A N 1
ATOM 729 C CA . SER A 1 95 ? 10.921 1.669 13.076 1.00 87.69 95 SER A CA 1
ATOM 730 C C . SER A 1 95 ? 10.666 3.174 12.930 1.00 87.69 95 SER A C 1
ATOM 732 O O . SER A 1 95 ? 10.057 3.768 13.814 1.00 87.69 95 SER A O 1
ATOM 734 N N . ASP A 1 96 ? 11.110 3.781 11.827 1.00 90.00 96 ASP A N 1
ATOM 735 C CA . ASP A 1 96 ? 10.977 5.219 11.543 1.00 90.00 96 ASP A CA 1
ATOM 736 C C . ASP A 1 96 ? 9.706 5.545 10.740 1.00 90.00 96 ASP A C 1
ATOM 738 O O . ASP A 1 96 ? 9.538 6.647 10.205 1.00 90.00 96 ASP A O 1
ATOM 742 N N . ALA A 1 97 ? 8.812 4.564 10.628 1.00 92.06 97 ALA A N 1
ATOM 743 C CA . ALA A 1 97 ? 7.606 4.681 9.844 1.00 92.06 97 ALA A CA 1
ATOM 744 C C . ALA A 1 97 ? 6.675 5.764 10.400 1.00 92.06 97 ALA A C 1
ATOM 746 O O . ALA A 1 97 ? 6.329 5.771 11.585 1.00 92.06 97 ALA A O 1
ATOM 747 N N . HIS A 1 98 ? 6.229 6.664 9.531 1.00 93.56 98 HIS A N 1
ATOM 748 C CA . HIS A 1 98 ? 5.357 7.764 9.920 1.00 93.56 98 HIS A CA 1
ATOM 749 C C . HIS A 1 98 ? 4.408 8.158 8.792 1.00 93.56 98 HIS A C 1
ATOM 751 O O . HIS A 1 98 ? 4.593 7.804 7.630 1.00 93.56 98 HIS A O 1
ATOM 757 N N . TYR A 1 99 ? 3.355 8.887 9.157 1.00 95.00 99 TYR A N 1
ATOM 758 C CA . TYR A 1 99 ? 2.354 9.353 8.207 1.00 95.00 99 TYR A CA 1
ATOM 759 C C . TYR A 1 99 ? 2.603 10.806 7.823 1.00 95.00 99 TYR A C 1
ATOM 761 O O . TYR A 1 99 ? 2.534 11.693 8.678 1.00 95.00 99 TYR A O 1
ATOM 769 N N . SER A 1 100 ? 2.793 11.035 6.531 1.00 95.00 100 SER A N 1
ATOM 770 C CA . SER A 1 100 ? 2.978 12.352 5.930 1.00 95.00 100 SER A CA 1
ATOM 771 C C . SER A 1 100 ? 1.719 12.750 5.162 1.00 95.00 100 SER A C 1
ATOM 773 O O . SER A 1 100 ? 1.208 11.988 4.341 1.00 95.00 100 SER A O 1
ATOM 775 N N . LEU A 1 101 ? 1.181 13.937 5.448 1.00 96.12 101 LEU A N 1
ATOM 776 C CA . LEU A 1 101 ? 0.016 14.462 4.734 1.00 96.12 101 LEU A CA 1
ATOM 777 C C . LEU A 1 101 ? 0.436 14.888 3.323 1.00 96.12 101 LEU A C 1
ATOM 779 O O . LEU A 1 101 ? 1.366 15.681 3.172 1.00 96.12 101 LEU A O 1
ATOM 783 N N . ILE A 1 102 ? -0.277 14.408 2.307 1.00 95.00 102 ILE A N 1
ATOM 784 C CA . ILE A 1 102 ? -0.031 14.752 0.902 1.00 95.00 102 ILE A CA 1
ATOM 785 C C . ILE A 1 102 ? -1.280 15.373 0.274 1.00 95.00 102 ILE A C 1
ATOM 787 O O . ILE A 1 102 ? -2.403 15.120 0.705 1.00 95.00 102 ILE A O 1
ATOM 791 N N . SER A 1 103 ? -1.087 16.211 -0.747 1.00 94.44 103 SER A N 1
ATOM 792 C CA . SER A 1 103 ? -2.207 16.811 -1.494 1.00 94.44 103 SER A CA 1
ATOM 793 C C . SER A 1 103 ? -2.754 15.869 -2.567 1.00 94.44 103 SER A C 1
ATOM 795 O O . SER A 1 103 ? -3.958 15.814 -2.793 1.00 94.44 103 SER A O 1
ATOM 797 N N . ASP A 1 104 ? -1.867 15.115 -3.212 1.00 93.75 104 ASP A N 1
ATOM 798 C CA . ASP A 1 104 ? -2.185 14.137 -4.244 1.00 93.75 104 ASP A CA 1
ATOM 799 C C . ASP A 1 104 ? -1.055 13.099 -4.351 1.00 93.75 104 ASP A C 1
ATOM 801 O O . ASP A 1 104 ? 0.001 13.241 -3.730 1.00 93.75 104 ASP A O 1
ATOM 805 N N . ILE A 1 105 ? -1.281 12.046 -5.139 1.00 93.12 105 ILE A N 1
ATOM 806 C CA . ILE A 1 105 ? -0.313 10.956 -5.339 1.00 93.12 105 ILE A CA 1
ATOM 807 C C . ILE A 1 105 ? 0.705 11.228 -6.458 1.00 93.12 105 ILE A C 1
ATOM 809 O O . ILE A 1 105 ? 1.568 10.390 -6.707 1.00 93.12 105 ILE A O 1
ATOM 813 N N . SER A 1 106 ? 0.631 12.363 -7.159 1.00 90.12 106 SER A N 1
ATOM 814 C CA . SER A 1 106 ? 1.447 12.628 -8.355 1.00 90.12 106 SER A CA 1
ATOM 815 C C . SER A 1 106 ? 2.934 12.667 -8.024 1.00 90.12 106 SER A C 1
ATOM 817 O O . SER A 1 106 ? 3.740 12.160 -8.799 1.00 90.12 106 SER A O 1
ATOM 819 N N . GLY A 1 107 ? 3.303 13.196 -6.851 1.00 87.12 107 GLY A N 1
ATOM 820 C CA . GLY A 1 107 ? 4.689 13.177 -6.373 1.00 87.12 107 GLY A CA 1
ATOM 821 C C . GLY A 1 107 ? 5.239 11.758 -6.179 1.00 87.12 107 GLY A C 1
ATOM 822 O O . GLY A 1 107 ? 6.390 11.493 -6.519 1.00 87.12 107 GLY A O 1
ATOM 823 N N . LEU A 1 108 ? 4.399 10.826 -5.717 1.00 88.38 108 LEU A N 1
ATOM 824 C CA . LEU A 1 108 ? 4.771 9.418 -5.522 1.00 88.38 108 LEU A CA 1
ATOM 825 C C . LEU A 1 108 ? 4.892 8.663 -6.852 1.00 88.38 108 LEU A C 1
ATOM 827 O O . LEU A 1 108 ? 5.727 7.770 -6.997 1.00 88.38 108 LEU A O 1
ATOM 831 N N . LEU A 1 109 ? 4.079 9.040 -7.841 1.00 87.94 109 LEU A N 1
ATOM 832 C CA . LEU A 1 109 ? 4.157 8.490 -9.195 1.00 87.94 109 LEU A CA 1
ATOM 833 C C . LEU A 1 109 ? 5.390 9.016 -9.943 1.00 87.94 109 LEU A C 1
ATOM 835 O O . LEU A 1 109 ? 6.102 8.240 -10.575 1.00 87.94 109 LEU A O 1
ATOM 839 N N . ALA A 1 110 ? 5.691 10.312 -9.818 1.00 79.12 110 ALA A N 1
ATOM 840 C CA . ALA A 1 110 ? 6.861 10.933 -10.436 1.00 79.12 110 ALA A CA 1
ATOM 841 C C . ALA A 1 110 ? 8.179 10.360 -9.897 1.00 79.12 110 ALA A C 1
ATOM 843 O O . ALA A 1 110 ? 9.124 10.185 -10.661 1.00 79.12 110 ALA A O 1
ATOM 844 N N . ALA A 1 111 ? 8.228 10.007 -8.609 1.00 68.06 111 ALA A N 1
ATOM 845 C CA . ALA A 1 111 ? 9.397 9.374 -8.007 1.00 68.06 111 ALA A CA 1
ATOM 846 C C . ALA A 1 111 ? 9.713 7.986 -8.598 1.00 68.06 111 ALA A C 1
ATOM 848 O O . ALA A 1 111 ? 10.868 7.586 -8.581 1.00 68.06 111 ALA A O 1
ATOM 849 N N . GLY A 1 112 ? 8.725 7.255 -9.131 1.00 57.19 112 GLY A N 1
ATOM 850 C CA . GLY A 1 112 ? 8.934 5.936 -9.749 1.00 57.19 112 GLY A CA 1
ATOM 851 C C . GLY A 1 112 ? 9.095 5.945 -11.270 1.00 57.19 112 GLY A C 1
ATOM 852 O O . GLY A 1 112 ? 9.528 4.948 -11.842 1.00 57.19 112 GLY A O 1
ATOM 853 N N . SER A 1 113 ? 8.760 7.050 -11.938 1.00 55.16 113 SER A N 1
ATOM 854 C CA . SER A 1 113 ? 8.913 7.171 -13.386 1.00 55.16 113 SER A CA 1
ATOM 855 C C . SER A 1 113 ? 10.376 7.454 -13.715 1.00 55.16 113 SER A C 1
ATOM 857 O O . SER A 1 113 ? 10.892 8.546 -13.478 1.00 55.16 113 SER A O 1
ATOM 859 N N . SER A 1 114 ? 11.059 6.470 -14.292 1.00 51.69 114 SER A N 1
ATOM 860 C CA . SER A 1 114 ? 12.395 6.624 -14.874 1.00 51.69 114 SER A CA 1
ATOM 861 C C . SER A 1 114 ? 12.341 7.568 -16.086 1.00 51.69 114 SER A C 1
ATOM 863 O O . SER A 1 114 ? 12.302 7.156 -17.238 1.00 51.69 114 SER A O 1
ATOM 865 N N . GLY A 1 115 ? 12.284 8.876 -15.829 1.00 46.25 115 GLY A N 1
ATOM 866 C CA . GLY A 1 115 ? 12.097 9.872 -16.880 1.00 46.25 115 GLY A CA 1
ATOM 867 C C . GLY A 1 115 ? 11.951 11.295 -16.356 1.00 46.25 115 GLY A C 1
ATOM 868 O O . GLY A 1 115 ? 10.943 11.939 -16.615 1.00 46.25 115 GLY A O 1
ATOM 869 N N . GLY A 1 116 ? 12.960 11.790 -15.636 1.00 44.00 116 GLY A N 1
ATOM 870 C CA . GLY A 1 116 ? 13.089 13.209 -15.292 1.00 44.00 116 GLY A CA 1
ATOM 871 C C . GLY A 1 116 ? 13.254 13.449 -13.799 1.00 44.00 116 GLY A C 1
ATOM 872 O O . GLY A 1 116 ? 12.286 13.472 -13.049 1.00 44.00 116 GLY A O 1
ATOM 873 N N . SER A 1 117 ? 14.493 13.682 -13.369 1.00 41.44 117 SER A N 1
ATOM 874 C CA . SER A 1 117 ? 14.797 14.204 -12.039 1.00 41.44 117 SER A CA 1
ATOM 875 C C . SER A 1 117 ? 14.141 15.576 -11.852 1.00 41.44 117 SER A C 1
ATOM 877 O O . SER A 1 117 ? 14.718 16.599 -12.216 1.00 41.44 117 SER A O 1
ATOM 879 N N . ILE A 1 118 ? 12.954 15.617 -11.257 1.00 47.34 118 ILE A N 1
ATOM 880 C CA . ILE A 1 118 ? 12.459 16.814 -10.581 1.00 47.34 118 ILE A CA 1
ATOM 881 C C . ILE A 1 118 ? 12.391 16.505 -9.089 1.00 47.34 118 ILE A C 1
ATOM 883 O O . ILE A 1 118 ? 11.667 15.624 -8.637 1.00 47.34 118 ILE A O 1
ATOM 887 N N . ALA A 1 119 ? 13.242 17.179 -8.317 1.00 45.62 119 ALA A N 1
ATOM 888 C CA . ALA A 1 119 ? 13.279 17.019 -6.872 1.00 45.62 119 ALA A CA 1
ATOM 889 C C . ALA A 1 119 ? 11.949 17.495 -6.229 1.00 45.62 119 ALA A C 1
ATOM 891 O O . ALA A 1 119 ? 11.330 18.421 -6.757 1.00 45.62 119 ALA A O 1
ATOM 892 N N . PRO A 1 120 ? 11.541 16.954 -5.060 1.00 41.62 120 PRO A N 1
ATOM 893 C CA . PRO A 1 120 ? 10.176 17.061 -4.494 1.00 41.62 120 PRO A CA 1
ATOM 894 C C . PRO A 1 120 ? 9.631 18.455 -4.102 1.00 41.62 120 PRO A C 1
ATOM 896 O O . PRO A 1 120 ? 8.577 18.549 -3.486 1.00 41.62 120 PRO A O 1
ATOM 899 N N . TRP A 1 121 ? 10.339 19.547 -4.382 1.00 53.81 121 TRP A N 1
ATOM 900 C CA . TRP A 1 121 ? 10.058 20.886 -3.838 1.00 53.81 121 TRP A CA 1
ATOM 901 C C . TRP A 1 121 ? 10.104 21.989 -4.901 1.00 53.81 121 TRP A C 1
ATOM 903 O O . TRP A 1 121 ? 9.875 23.162 -4.605 1.00 53.81 121 TRP A O 1
ATOM 913 N N . VAL A 1 122 ? 10.328 21.621 -6.162 1.00 46.84 122 VAL A N 1
ATOM 914 C CA . VAL A 1 122 ? 10.221 22.536 -7.295 1.00 46.84 122 VAL A CA 1
ATOM 915 C C . VAL A 1 122 ? 8.851 22.333 -7.928 1.00 46.84 122 VAL A C 1
ATOM 917 O O . VAL A 1 122 ? 8.618 21.320 -8.570 1.00 46.84 122 VAL A O 1
ATOM 920 N N . MET A 1 123 ? 7.933 23.266 -7.664 1.00 48.28 123 MET A N 1
ATOM 921 C CA . MET A 1 123 ? 7.016 23.898 -8.631 1.00 48.28 123 MET A CA 1
ATOM 922 C C . MET A 1 123 ? 5.755 24.417 -7.927 1.00 48.28 123 MET A C 1
ATOM 924 O O . MET A 1 123 ? 4.637 23.943 -8.122 1.00 48.28 123 MET A O 1
ATOM 928 N N . ALA A 1 124 ? 5.920 25.492 -7.157 1.00 41.66 124 ALA A N 1
ATOM 929 C CA . ALA A 1 124 ? 4.854 26.474 -7.047 1.00 41.66 124 ALA A CA 1
ATOM 930 C C . ALA A 1 124 ? 4.712 27.154 -8.420 1.00 41.66 124 ALA A C 1
ATOM 932 O O . ALA A 1 124 ? 5.436 28.098 -8.724 1.00 41.66 124 ALA A O 1
ATOM 933 N N . GLY A 1 125 ? 3.808 26.647 -9.258 1.00 35.00 125 GLY A N 1
ATOM 934 C CA . GLY A 1 125 ? 3.387 27.333 -10.478 1.00 35.00 125 GLY A CA 1
ATOM 935 C C . GLY A 1 125 ? 3.499 26.505 -11.752 1.00 35.00 125 GLY A C 1
ATOM 936 O O . GLY A 1 125 ? 4.540 26.474 -12.388 1.00 35.00 125 GLY A O 1
ATOM 937 N N . ALA A 1 126 ? 2.353 25.947 -12.136 1.00 41.22 126 ALA A N 1
ATOM 938 C CA . ALA A 1 126 ? 1.869 25.794 -13.505 1.00 41.22 126 ALA A CA 1
ATOM 939 C C . ALA A 1 126 ? 2.696 24.997 -14.539 1.00 41.22 126 ALA A C 1
ATOM 941 O O . ALA A 1 126 ? 3.700 25.456 -15.072 1.00 41.22 126 ALA A O 1
ATOM 942 N N . ALA A 1 127 ? 2.019 23.929 -14.977 1.00 42.50 127 ALA A N 1
ATOM 943 C CA . ALA A 1 127 ? 1.992 23.358 -16.321 1.00 42.50 127 ALA A CA 1
ATOM 944 C C . ALA A 1 127 ? 3.180 22.488 -16.750 1.00 42.50 127 ALA A C 1
ATOM 946 O O . ALA A 1 127 ? 4.325 22.758 -16.414 1.00 42.50 127 ALA A O 1
ATOM 947 N N . LEU A 1 128 ? 2.842 21.517 -17.615 1.00 36.34 128 LEU A N 1
ATOM 948 C CA . LEU A 1 128 ? 3.702 20.569 -18.337 1.00 36.34 128 LEU A CA 1
ATOM 949 C C . LEU A 1 128 ? 3.966 19.284 -17.507 1.00 36.34 128 LEU A C 1
ATOM 951 O O . LEU A 1 128 ? 4.569 19.349 -16.452 1.00 36.34 128 LEU A O 1
ATOM 955 N N . LEU A 1 129 ? 3.547 18.068 -17.872 1.00 41.50 129 LEU A N 1
ATOM 956 C CA . LEU A 1 129 ? 3.256 17.502 -19.185 1.00 41.50 129 LEU A CA 1
ATOM 957 C C . LEU A 1 129 ? 2.282 16.325 -19.040 1.00 41.50 129 LEU A C 1
ATOM 959 O O . LEU A 1 129 ? 2.572 15.334 -18.372 1.00 41.50 129 LEU A O 1
ATOM 963 N N . GLY A 1 130 ? 1.149 16.422 -19.734 1.00 33.91 130 GLY A N 1
ATOM 964 C CA . GLY A 1 130 ? 0.502 15.232 -20.262 1.00 33.91 130 GLY A CA 1
ATOM 965 C C . GLY A 1 130 ? 1.456 14.555 -21.244 1.00 33.91 130 GLY A C 1
ATOM 966 O O . GLY A 1 130 ? 2.268 15.202 -21.902 1.00 33.91 130 GLY A O 1
ATOM 967 N N . ILE A 1 131 ? 1.367 13.239 -21.288 1.00 45.41 131 ILE A N 1
ATOM 968 C CA . ILE A 1 131 ? 2.127 12.340 -22.145 1.00 45.41 131 ILE A CA 1
ATOM 969 C C . ILE A 1 131 ? 2.120 12.892 -23.588 1.00 45.41 131 ILE A C 1
ATOM 971 O O . ILE A 1 131 ? 1.064 12.969 -24.212 1.00 45.41 131 ILE A O 1
ATOM 975 N N . GLY A 1 132 ? 3.293 13.293 -24.096 1.00 41.41 132 GLY A N 1
ATOM 976 C CA . GLY A 1 132 ? 3.525 13.644 -25.503 1.00 41.41 132 GLY A CA 1
ATOM 977 C C . GLY A 1 132 ? 3.887 15.109 -25.788 1.00 41.41 132 GLY A C 1
ATOM 978 O O . GLY A 1 132 ? 3.015 15.910 -26.096 1.00 41.41 132 GLY A O 1
ATOM 979 N N . ALA A 1 133 ? 5.184 15.435 -25.805 1.00 34.19 133 ALA A N 1
ATOM 980 C CA . ALA A 1 133 ? 5.765 16.422 -26.724 1.00 34.19 133 ALA A CA 1
ATOM 981 C C . ALA A 1 133 ? 7.297 16.290 -26.746 1.00 34.19 133 ALA A C 1
ATOM 983 O O . ALA A 1 133 ? 7.942 16.066 -25.726 1.00 34.19 133 ALA A O 1
ATOM 984 N N . MET A 1 134 ? 7.852 16.386 -27.947 1.00 40.72 134 MET A N 1
ATOM 985 C CA . MET A 1 134 ? 9.227 16.073 -28.323 1.00 40.72 134 MET A CA 1
ATOM 986 C C . MET A 1 134 ? 10.230 17.080 -27.739 1.00 40.72 134 MET A C 1
ATOM 988 O O . MET A 1 134 ? 9.980 18.284 -27.733 1.00 40.72 134 MET A O 1
ATOM 992 N N . ILE A 1 135 ? 11.397 16.595 -27.304 1.00 46.50 135 ILE A N 1
ATOM 993 C CA . ILE A 1 135 ? 12.555 17.440 -26.988 1.00 46.50 135 ILE A CA 1
ATOM 994 C C . ILE A 1 135 ? 13.075 18.020 -28.310 1.00 46.50 135 ILE A C 1
ATOM 996 O O . ILE A 1 135 ? 13.747 17.325 -29.070 1.00 46.50 135 ILE A O 1
ATOM 1000 N N . ALA A 1 136 ? 12.772 19.287 -28.588 1.00 36.94 136 ALA A N 1
ATOM 1001 C CA . ALA A 1 136 ? 13.422 20.050 -29.648 1.00 36.94 136 ALA A CA 1
ATOM 1002 C C . ALA A 1 136 ? 14.492 20.944 -29.014 1.00 36.94 136 ALA A C 1
ATOM 1004 O O . ALA A 1 136 ? 14.205 21.991 -28.435 1.00 36.94 136 ALA A O 1
ATOM 1005 N N . GLY A 1 137 ? 15.739 20.480 -29.077 1.00 43.34 137 GLY A N 1
ATOM 1006 C CA . GLY A 1 137 ? 16.899 21.286 -28.740 1.00 43.34 137 GLY A CA 1
ATOM 1007 C C . GLY A 1 137 ? 17.218 22.262 -29.866 1.00 43.34 137 GLY A C 1
ATOM 1008 O O . GLY A 1 137 ? 17.382 21.860 -31.013 1.00 43.34 137 GLY A O 1
ATOM 1009 N N . SER A 1 138 ? 17.392 23.528 -29.516 1.00 37.56 138 SER A N 1
ATOM 1010 C CA . SER A 1 138 ? 18.241 24.451 -30.265 1.00 37.56 138 SER A CA 1
ATOM 1011 C C . SER A 1 138 ? 18.697 25.543 -29.311 1.00 37.56 138 SER A C 1
ATOM 1013 O O . SER A 1 138 ? 17.904 26.333 -28.801 1.00 37.56 138 SER A O 1
ATOM 1015 N N . SER A 1 139 ? 19.994 25.524 -29.019 1.00 47.44 139 SER A N 1
ATOM 1016 C CA . SER A 1 139 ? 20.690 26.677 -28.465 1.00 47.44 139 SER A CA 1
ATOM 1017 C C . SER A 1 139 ? 20.754 27.726 -29.557 1.00 47.44 139 SER A C 1
ATOM 1019 O O . SER A 1 139 ? 21.203 27.359 -30.630 1.00 47.44 139 SER A O 1
ATOM 1021 N N . ASP A 1 140 ? 20.424 28.982 -29.271 1.00 43.22 140 ASP A N 1
ATOM 1022 C CA . ASP A 1 140 ? 21.120 30.100 -29.900 1.00 43.22 140 ASP A CA 1
ATOM 1023 C C . ASP A 1 140 ? 21.098 31.336 -29.000 1.00 43.22 140 ASP A C 1
ATOM 1025 O O . ASP A 1 140 ? 20.088 31.729 -28.412 1.00 43.22 140 ASP A O 1
ATOM 1029 N N . LYS A 1 141 ? 22.302 31.883 -28.843 1.00 51.56 141 LYS A N 1
ATOM 1030 C CA . LYS A 1 141 ? 22.571 33.225 -28.337 1.00 51.56 141 LYS A CA 1
ATOM 1031 C C . LYS A 1 141 ? 22.053 34.193 -29.396 1.00 51.56 141 LYS A C 1
ATOM 1033 O O . LYS A 1 141 ? 22.204 33.875 -30.563 1.00 51.56 141 LYS A O 1
ATOM 1038 N N . ASP A 1 142 ? 21.533 35.356 -29.009 1.00 41.91 142 ASP A N 1
ATOM 1039 C CA . ASP A 1 142 ? 21.999 36.618 -29.592 1.00 41.91 142 ASP A CA 1
ATOM 1040 C C . ASP A 1 142 ? 21.369 37.861 -28.956 1.00 41.91 142 ASP A C 1
ATOM 1042 O O . ASP A 1 142 ? 20.308 37.854 -28.334 1.00 41.91 142 ASP A O 1
ATOM 1046 N N . HIS A 1 143 ? 22.148 38.930 -29.068 1.00 42.69 143 HIS A N 1
ATOM 1047 C CA . HIS A 1 143 ? 22.016 40.222 -28.426 1.00 42.69 143 HIS A CA 1
ATOM 1048 C C . HIS A 1 143 ? 20.944 41.100 -29.087 1.00 42.69 143 HIS A C 1
ATOM 1050 O O . HIS A 1 143 ? 20.940 41.293 -30.299 1.00 42.69 143 HIS A O 1
ATOM 1056 N N . SER A 1 144 ? 20.103 41.746 -28.280 1.00 39.59 144 SER A N 1
ATOM 1057 C CA . SER A 1 144 ? 19.223 42.825 -28.733 1.00 39.59 144 SER A CA 1
ATOM 1058 C C . SER A 1 144 ? 19.918 44.188 -28.654 1.00 39.59 144 SER A C 1
ATOM 1060 O O . SER A 1 144 ? 20.377 44.581 -27.579 1.00 39.59 144 SER A O 1
ATOM 1062 N N . SER A 1 145 ? 19.924 44.954 -29.748 1.00 40.41 145 SER A N 1
ATOM 1063 C CA . SER A 1 145 ? 19.284 46.287 -29.805 1.00 40.41 145 SER A CA 1
ATOM 1064 C C . SER A 1 145 ? 19.629 47.042 -31.098 1.00 40.41 145 SER A C 1
ATOM 1066 O O . SER A 1 145 ? 20.742 47.533 -31.249 1.00 40.41 145 SER A O 1
ATOM 1068 N N . HIS A 1 146 ? 18.648 47.243 -31.982 1.00 42.66 146 HIS A N 1
ATOM 1069 C CA . HIS A 1 146 ? 18.410 48.561 -32.579 1.00 42.66 146 HIS A CA 1
ATOM 1070 C C . HIS A 1 146 ? 16.988 48.680 -33.155 1.00 42.66 146 HIS A C 1
ATOM 1072 O O . HIS A 1 146 ? 16.377 47.693 -33.541 1.00 42.66 146 HIS A O 1
ATOM 1078 N N . SER A 1 147 ? 16.520 49.924 -33.121 1.00 44.41 147 SER A N 1
ATOM 1079 C CA . SER A 1 147 ? 15.188 50.515 -33.274 1.00 44.41 147 SER A CA 1
ATOM 1080 C C . SER A 1 147 ? 14.281 50.128 -34.459 1.00 44.41 147 SER A C 1
ATOM 1082 O O . SER A 1 147 ? 14.755 49.599 -35.461 1.00 44.41 147 SER A O 1
ATOM 1084 N N . PRO A 1 148 ? 12.977 50.482 -34.342 1.00 60.34 148 PRO A N 1
ATOM 1085 C CA . PRO A 1 148 ? 11.907 50.171 -35.286 1.00 60.34 148 PRO A CA 1
ATOM 1086 C C . PRO A 1 148 ? 11.822 51.204 -36.416 1.00 60.34 148 PRO A C 1
ATOM 1088 O O . PRO A 1 148 ? 12.235 52.348 -36.216 1.00 60.34 148 PRO A O 1
ATOM 1091 N N . ASN A 1 149 ? 11.243 50.811 -37.555 1.00 43.69 149 ASN A N 1
ATOM 1092 C CA . ASN A 1 149 ? 10.338 51.646 -38.352 1.00 43.69 149 ASN A CA 1
ATOM 1093 C C . ASN A 1 149 ? 9.792 50.915 -39.591 1.00 43.69 149 ASN A C 1
ATOM 1095 O O . ASN A 1 149 ? 10.440 50.026 -40.137 1.00 43.69 149 ASN A O 1
ATOM 1099 N N . ASP A 1 150 ? 8.637 51.425 -40.014 1.00 44.81 150 ASP A N 1
ATOM 1100 C CA . ASP A 1 150 ? 8.003 51.372 -41.335 1.00 44.81 150 ASP A CA 1
ATOM 1101 C C . ASP A 1 150 ? 6.944 50.287 -41.595 1.00 44.81 150 ASP A C 1
ATOM 1103 O O . ASP A 1 150 ? 7.191 49.165 -42.034 1.00 44.81 150 ASP A O 1
ATOM 1107 N N . ASP A 1 151 ? 5.711 50.735 -41.337 1.00 45.94 151 ASP A N 1
ATOM 1108 C CA . ASP A 1 151 ? 4.484 50.427 -42.062 1.00 45.94 151 ASP A CA 1
ATOM 1109 C C . ASP A 1 151 ? 4.687 50.454 -43.590 1.00 45.94 151 ASP A C 1
ATOM 1111 O O . ASP A 1 151 ? 5.280 51.403 -44.090 1.00 45.94 151 ASP A O 1
ATOM 1115 N N . THR A 1 152 ? 4.128 49.482 -44.323 1.00 46.47 152 THR A N 1
ATOM 1116 C CA . THR A 1 152 ? 3.214 49.685 -45.475 1.00 46.47 152 THR A CA 1
ATOM 1117 C C . THR A 1 152 ? 2.893 48.354 -46.169 1.00 46.47 152 THR A C 1
ATOM 1119 O O . THR A 1 152 ? 3.786 47.667 -46.652 1.00 46.47 152 THR A O 1
ATOM 1122 N N . ASP A 1 153 ? 1.600 48.020 -46.160 1.00 47.41 153 ASP A N 1
ATOM 1123 C CA . ASP A 1 153 ? 0.743 47.578 -47.277 1.00 47.41 153 ASP A CA 1
ATOM 1124 C C . ASP A 1 153 ? 1.423 47.089 -48.573 1.00 47.41 153 ASP A C 1
ATOM 1126 O O . ASP A 1 153 ? 2.132 47.876 -49.195 1.00 47.41 153 ASP A O 1
ATOM 1130 N N . SER A 1 154 ? 1.119 45.855 -49.012 1.00 47.03 154 SER A N 1
ATOM 1131 C CA . SER A 1 154 ? 0.707 45.530 -50.397 1.00 47.03 154 SER A CA 1
ATOM 1132 C C . SER A 1 154 ? 0.844 44.036 -50.745 1.00 47.03 154 SER A C 1
ATOM 1134 O O . SER A 1 154 ? 1.935 43.471 -50.711 1.00 47.03 154 SER A O 1
ATOM 1136 N N . ASP A 1 155 ? -0.284 43.497 -51.202 1.00 46.16 155 ASP A N 1
ATOM 1137 C CA . ASP A 1 155 ? -0.445 42.596 -52.345 1.00 46.16 155 ASP A CA 1
ATOM 1138 C C . ASP A 1 155 ? -0.324 41.069 -52.217 1.00 46.16 155 ASP A C 1
ATOM 1140 O O . ASP A 1 155 ? 0.625 40.464 -51.724 1.00 46.16 155 ASP A O 1
ATOM 1144 N N . ALA A 1 156 ? -1.402 40.498 -52.749 1.00 51.09 156 ALA A N 1
ATOM 1145 C CA . ALA A 1 156 ? -1.698 39.122 -53.051 1.00 51.09 156 ALA A CA 1
ATOM 1146 C C . ALA A 1 156 ? -0.800 38.529 -54.154 1.00 51.09 156 ALA A C 1
ATOM 1148 O O . ALA A 1 156 ? -0.100 39.237 -54.875 1.00 51.09 156 ALA A O 1
ATOM 1149 N N . ASP A 1 157 ? -0.969 37.214 -54.302 1.00 49.47 157 ASP A N 1
ATOM 1150 C CA . ASP A 1 157 ? -0.585 36.348 -55.418 1.00 49.47 157 ASP A CA 1
ATOM 1151 C C . ASP A 1 157 ? 0.874 35.866 -55.469 1.00 49.47 157 ASP A C 1
ATOM 1153 O O . ASP A 1 157 ? 1.766 36.477 -56.056 1.00 49.47 157 ASP A O 1
ATOM 1157 N N . SER A 1 158 ? 1.077 34.634 -54.991 1.00 51.56 158 SER A N 1
ATOM 1158 C CA . SER A 1 158 ? 1.848 33.675 -55.783 1.00 51.56 158 SER A CA 1
ATOM 1159 C C . SER A 1 158 ? 1.221 32.286 -55.693 1.00 51.56 158 SER A C 1
ATOM 1161 O O . SER A 1 158 ? 1.366 31.582 -54.691 1.00 51.56 158 SER A O 1
ATOM 1163 N N . ASP A 1 159 ? 0.540 31.909 -56.770 1.00 52.59 159 ASP A N 1
ATOM 1164 C CA . ASP A 1 159 ? 0.286 30.526 -57.144 1.00 52.59 159 ASP A CA 1
ATOM 1165 C C . ASP A 1 159 ? 1.601 29.733 -57.142 1.00 52.59 159 ASP A C 1
ATOM 1167 O O . ASP A 1 159 ? 2.584 30.124 -57.779 1.00 52.59 159 ASP A O 1
ATOM 1171 N N . SER A 1 160 ? 1.611 28.577 -56.482 1.00 50.06 160 SER A N 1
ATOM 1172 C CA . SER A 1 160 ? 2.456 27.476 -56.933 1.00 50.06 160 SER A CA 1
ATOM 1173 C C . SER A 1 160 ? 1.675 26.175 -56.832 1.00 50.06 160 SER A C 1
ATOM 1175 O O . SER A 1 160 ? 1.652 25.512 -55.792 1.00 50.06 160 SER A O 1
ATOM 1177 N N . ASP A 1 161 ? 1.037 25.837 -57.946 1.00 52.84 161 ASP A N 1
ATOM 1178 C CA . ASP A 1 161 ? 0.652 24.480 -58.288 1.00 52.84 161 ASP A CA 1
ATOM 1179 C C . ASP A 1 161 ? 1.869 23.555 -58.166 1.00 52.84 161 ASP A C 1
ATOM 1181 O O . ASP A 1 161 ? 2.924 23.785 -58.764 1.00 52.84 161 ASP A O 1
ATOM 1185 N N . SER A 1 162 ? 1.710 22.483 -57.401 1.00 53.22 162 SER A N 1
ATOM 1186 C CA . SER A 1 162 ? 2.550 21.298 -57.507 1.00 53.22 162 SER A CA 1
ATOM 1187 C C . SER A 1 162 ? 1.686 20.086 -57.202 1.00 53.22 162 SER A C 1
ATOM 1189 O O . SER A 1 162 ? 1.763 19.495 -56.123 1.00 53.22 162 SER A O 1
ATOM 1191 N N . ASP A 1 163 ? 0.878 19.723 -58.193 1.00 53.31 163 ASP A N 1
ATOM 1192 C CA . ASP A 1 163 ? 0.369 18.372 -58.359 1.00 53.31 163 ASP A CA 1
ATOM 1193 C C . ASP A 1 163 ? 1.543 17.383 -58.362 1.00 53.31 163 ASP A C 1
ATOM 1195 O O . ASP A 1 163 ? 2.490 17.484 -59.149 1.00 53.31 163 ASP A O 1
ATOM 1199 N N . SER A 1 164 ? 1.484 16.392 -57.484 1.00 52.78 164 SER A N 1
ATOM 1200 C CA . SER A 1 164 ? 2.176 15.123 -57.689 1.00 52.78 164 SER A CA 1
ATOM 1201 C C . SER A 1 164 ? 1.331 14.018 -57.086 1.00 52.78 164 SER A C 1
ATOM 1203 O O . SER A 1 164 ? 1.558 13.549 -55.972 1.00 52.78 164 SER A O 1
ATOM 1205 N N . ASP A 1 165 ? 0.341 13.626 -57.882 1.00 54.09 165 ASP A N 1
ATOM 1206 C CA . ASP A 1 165 ? -0.279 12.315 -57.834 1.00 54.09 165 ASP A CA 1
ATOM 1207 C C . ASP A 1 165 ? 0.796 11.228 -57.969 1.00 54.09 165 ASP A C 1
ATOM 1209 O O . ASP A 1 165 ? 1.542 11.171 -58.949 1.00 54.09 165 ASP A O 1
ATOM 1213 N N . SER A 1 166 ? 0.842 10.317 -57.002 1.00 51.44 166 SER A N 1
ATOM 1214 C CA . SER A 1 166 ? 1.299 8.951 -57.257 1.00 51.44 166 SER A CA 1
ATOM 1215 C C . SER A 1 166 ? 0.491 7.977 -56.407 1.00 51.44 166 SER A C 1
ATOM 1217 O O . SER A 1 166 ? 0.939 7.450 -55.393 1.00 51.44 166 SER A O 1
ATOM 1219 N N . ASP A 1 167 ? -0.735 7.743 -56.866 1.00 54.72 167 ASP A N 1
ATOM 1220 C CA . ASP A 1 167 ? -1.469 6.514 -56.599 1.00 54.72 167 ASP A CA 1
ATOM 1221 C C . ASP A 1 167 ? -0.749 5.337 -57.276 1.00 54.72 167 ASP A C 1
ATOM 1223 O O . ASP A 1 167 ? -0.632 5.298 -58.502 1.00 54.72 167 ASP A O 1
ATOM 1227 N N . THR A 1 168 ? -0.305 4.337 -56.510 1.00 54.28 168 THR A N 1
ATOM 1228 C CA . THR A 1 168 ? -0.207 2.945 -56.992 1.00 54.28 168 THR A CA 1
ATOM 1229 C C . THR A 1 168 ? -0.397 1.957 -55.831 1.00 54.28 168 THR A C 1
ATOM 1231 O O . THR A 1 168 ? 0.539 1.615 -55.119 1.00 54.28 168 THR A O 1
ATOM 1234 N N . ASP A 1 169 ? -1.664 1.563 -55.686 1.00 55.81 169 ASP A N 1
ATOM 1235 C CA . ASP A 1 169 ? -2.238 0.226 -55.433 1.00 55.81 169 ASP A CA 1
ATOM 1236 C C . ASP A 1 169 ? -1.789 -0.649 -54.229 1.00 55.81 169 ASP A C 1
ATOM 1238 O O . ASP A 1 169 ? -0.651 -1.124 -54.177 1.00 55.81 169 ASP A O 1
ATOM 1242 N N . PRO A 1 170 ? -2.722 -0.994 -53.311 1.00 58.00 170 PRO A N 1
ATOM 1243 C CA . PRO A 1 170 ? -2.620 -2.129 -52.405 1.00 58.00 170 PRO A CA 1
ATOM 1244 C C . PRO A 1 170 ? -3.281 -3.380 -53.019 1.00 58.00 170 PRO A C 1
ATOM 1246 O O . PRO A 1 170 ? -4.504 -3.515 -53.019 1.00 58.00 170 PRO A O 1
ATOM 1249 N N . GLY A 1 171 ? -2.493 -4.362 -53.462 1.00 47.34 171 GLY A N 1
ATOM 1250 C CA . GLY A 1 171 ? -3.074 -5.618 -53.941 1.00 47.34 171 GLY A CA 1
ATOM 1251 C C . GLY A 1 171 ? -2.066 -6.724 -54.221 1.00 47.34 171 GLY A C 1
ATOM 1252 O O . GLY A 1 171 ? -1.257 -6.613 -55.134 1.00 47.34 171 GLY A O 1
ATOM 1253 N N . GLY A 1 172 ? -2.166 -7.823 -53.470 1.00 45.00 172 GLY A N 1
ATOM 1254 C CA . GLY A 1 172 ? -1.524 -9.085 -53.834 1.00 45.00 172 GLY A CA 1
ATOM 1255 C C . GLY A 1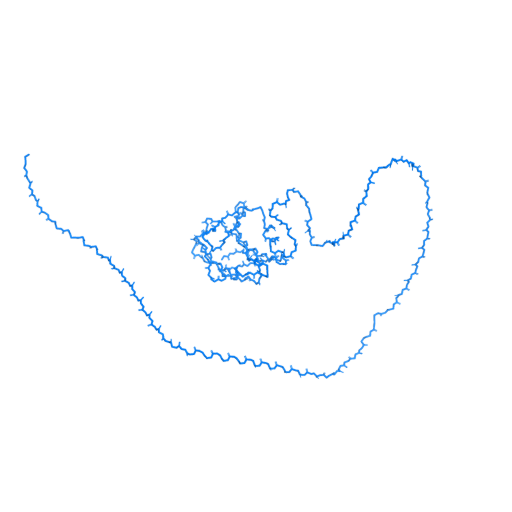 172 ? -1.294 -10.037 -52.666 1.00 45.00 172 GLY A C 1
ATOM 1256 O O . GLY A 1 172 ? -0.189 -10.100 -52.140 1.00 45.00 172 GLY A O 1
ATOM 1257 N N . SER A 1 173 ? -2.321 -10.832 -52.323 1.00 49.88 173 SER A N 1
ATOM 1258 C CA . SER A 1 173 ? -2.098 -12.260 -52.008 1.00 49.88 173 SER A CA 1
ATOM 1259 C C . SER A 1 173 ? -1.185 -12.829 -53.102 1.00 49.88 173 SER A C 1
ATOM 1261 O O . SER A 1 173 ? -1.232 -12.367 -54.236 1.00 49.88 173 SER A O 1
ATOM 1263 N N . GLU A 1 174 ? -0.226 -13.703 -52.847 1.00 49.41 174 GLU A N 1
ATOM 1264 C CA . GLU A 1 174 ? -0.336 -15.060 -52.329 1.00 49.41 174 GLU A CA 1
ATOM 1265 C C . GLU A 1 174 ? 1.086 -15.649 -52.342 1.00 49.41 174 GLU A C 1
ATOM 1267 O O . GLU A 1 174 ? 1.850 -15.318 -53.250 1.00 49.41 174 GLU A O 1
ATOM 1272 N N . SER A 1 175 ? 1.442 -16.507 -51.378 1.00 49.59 175 SER A N 1
ATOM 1273 C CA . SER A 1 175 ? 2.274 -17.716 -51.567 1.00 49.59 175 SER A CA 1
ATOM 1274 C C . SER A 1 175 ? 2.536 -18.382 -50.217 1.00 49.59 175 SER A C 1
ATOM 1276 O O . SER A 1 175 ? 3.289 -17.875 -49.387 1.00 49.59 175 SER A O 1
ATOM 1278 N N . ASP A 1 176 ? 1.875 -19.519 -50.033 1.00 51.38 176 ASP A N 1
ATOM 1279 C CA . ASP A 1 176 ? 2.073 -20.483 -48.961 1.00 51.38 176 ASP A CA 1
ATOM 1280 C C . ASP A 1 176 ? 3.435 -21.199 -49.051 1.00 51.38 176 ASP A C 1
ATOM 1282 O O . ASP A 1 176 ? 3.996 -21.347 -50.136 1.00 51.38 176 ASP A O 1
ATOM 1286 N N . ALA A 1 177 ? 3.832 -21.751 -47.898 1.00 47.97 177 ALA A N 1
ATOM 1287 C CA . ALA A 1 177 ? 4.571 -23.008 -47.727 1.00 47.97 177 ALA A CA 1
ATOM 1288 C C . ALA A 1 177 ? 6.081 -23.034 -48.066 1.00 47.97 177 ALA A C 1
ATOM 1290 O O . ALA A 1 177 ? 6.494 -22.960 -49.217 1.00 47.97 177 ALA A O 1
ATOM 1291 N N . ASP A 1 178 ? 6.932 -23.210 -47.046 1.00 50.53 178 ASP A N 1
ATOM 1292 C CA . ASP A 1 178 ? 7.416 -24.541 -46.625 1.00 50.53 178 ASP A CA 1
ATOM 1293 C C . ASP A 1 178 ? 8.651 -24.462 -45.701 1.00 50.53 178 ASP A C 1
ATOM 1295 O O . ASP A 1 178 ? 9.500 -23.582 -45.835 1.00 50.53 178 ASP A O 1
ATOM 1299 N N . ALA A 1 179 ? 8.760 -25.494 -44.856 1.00 54.25 179 ALA A N 1
ATOM 1300 C CA . ALA A 1 179 ? 9.967 -26.044 -44.225 1.00 54.25 179 ALA A CA 1
ATOM 1301 C C . ALA A 1 179 ? 10.413 -25.500 -42.850 1.00 54.25 179 ALA A C 1
ATOM 1303 O O . ALA A 1 179 ? 11.212 -24.574 -42.731 1.00 54.25 179 ALA A O 1
ATOM 1304 N N . ASP A 1 180 ? 9.929 -26.189 -41.813 1.00 55.59 180 ASP A N 1
ATOM 1305 C CA . ASP A 1 180 ? 10.730 -26.959 -40.849 1.00 55.59 180 ASP A CA 1
ATOM 1306 C C . ASP A 1 180 ? 12.140 -26.445 -40.514 1.00 55.59 180 ASP A C 1
ATOM 1308 O O . ASP A 1 180 ? 13.118 -26.698 -41.223 1.00 55.59 180 ASP A O 1
ATOM 1312 N N . SER A 1 181 ? 12.273 -25.894 -39.311 1.00 50.84 181 SER A N 1
ATOM 1313 C CA . SER A 1 181 ? 13.445 -26.184 -38.490 1.00 50.84 181 SER A CA 1
ATOM 1314 C C . SER A 1 181 ? 13.020 -26.301 -37.033 1.00 50.84 181 SER A C 1
ATOM 1316 O O . SER A 1 181 ? 12.960 -25.311 -36.300 1.00 50.84 181 SER A O 1
ATOM 1318 N N . ASP A 1 182 ? 12.727 -27.537 -36.640 1.00 56.62 182 ASP A N 1
ATOM 1319 C CA . ASP A 1 182 ? 12.881 -27.996 -35.270 1.00 56.62 182 ASP A CA 1
ATOM 1320 C C . ASP A 1 182 ? 14.289 -27.621 -34.792 1.00 56.62 182 ASP A C 1
ATOM 1322 O O . ASP A 1 182 ? 15.297 -28.139 -35.278 1.00 56.62 182 ASP A O 1
ATOM 1326 N N . THR A 1 183 ? 14.364 -26.709 -33.834 1.00 53.50 183 THR A N 1
ATOM 1327 C CA . THR A 1 183 ? 15.504 -26.643 -32.925 1.00 53.50 183 THR A CA 1
ATOM 1328 C C . THR A 1 183 ? 14.966 -26.877 -31.533 1.00 53.50 183 THR A C 1
ATOM 1330 O O . THR A 1 183 ? 14.664 -25.935 -30.801 1.00 53.50 183 THR A O 1
ATOM 1333 N N . ASP A 1 184 ? 14.862 -28.165 -31.200 1.00 58.38 184 ASP A N 1
ATOM 1334 C CA . ASP A 1 184 ? 15.171 -28.634 -29.858 1.00 58.38 184 ASP A CA 1
ATOM 1335 C C . ASP A 1 184 ? 16.482 -27.973 -29.433 1.00 58.38 184 ASP A C 1
ATOM 1337 O O . ASP A 1 184 ? 17.544 -28.124 -30.045 1.00 58.38 184 ASP A O 1
ATOM 1341 N N . SER A 1 185 ? 16.397 -27.172 -28.389 1.00 52.38 185 SER A N 1
ATOM 1342 C CA . SER A 1 185 ? 17.539 -26.886 -27.543 1.00 52.38 185 SER A CA 1
ATOM 1343 C C . SER A 1 185 ? 17.091 -27.187 -26.132 1.00 52.38 185 SER A C 1
ATOM 1345 O O . SER A 1 185 ? 16.866 -26.292 -25.321 1.00 52.38 185 SER A O 1
ATOM 1347 N N . ASP A 1 186 ? 16.958 -28.491 -25.886 1.00 57.38 186 ASP A N 1
ATOM 1348 C CA . ASP A 1 186 ? 17.235 -29.078 -24.588 1.00 57.38 186 ASP A CA 1
ATOM 1349 C C . ASP A 1 186 ? 18.584 -28.527 -24.122 1.00 57.38 186 ASP A C 1
ATOM 1351 O O . ASP A 1 186 ? 19.655 -28.844 -24.645 1.00 57.38 186 ASP A O 1
ATOM 1355 N N . SER A 1 187 ? 18.526 -27.607 -23.174 1.00 51.69 187 SER A N 1
ATOM 1356 C CA . SER A 1 187 ? 19.647 -27.326 -22.296 1.00 51.69 187 SER A CA 1
ATOM 1357 C C . SER A 1 187 ? 19.209 -27.751 -20.912 1.00 51.69 187 SER A C 1
ATOM 1359 O O . SER A 1 187 ? 18.842 -26.932 -20.072 1.00 51.69 187 SER A O 1
ATOM 1361 N N . ASP A 1 188 ? 19.241 -29.070 -20.728 1.00 57.78 188 ASP A N 1
ATOM 1362 C CA . ASP A 1 188 ? 19.490 -29.694 -19.441 1.00 57.78 188 ASP A CA 1
ATOM 1363 C C . ASP A 1 188 ? 20.772 -29.080 -18.874 1.00 57.78 188 ASP A C 1
ATOM 1365 O O . ASP A 1 188 ? 21.896 -29.424 -19.248 1.00 57.78 188 ASP A O 1
ATOM 1369 N N . SER A 1 189 ? 20.609 -28.111 -17.984 1.00 54.44 189 SER A N 1
ATOM 1370 C CA . SER A 1 189 ? 21.615 -27.836 -16.974 1.00 54.44 189 SER A CA 1
ATOM 1371 C C . SER A 1 189 ? 21.102 -28.418 -15.671 1.00 54.44 189 SER A C 1
ATOM 1373 O O . SER A 1 189 ? 20.598 -27.700 -14.806 1.00 54.44 189 SER A O 1
ATOM 1375 N N . ASP A 1 190 ? 21.247 -29.739 -15.573 1.00 57.25 190 ASP A N 1
ATOM 1376 C CA . ASP A 1 190 ? 21.440 -30.421 -14.305 1.00 57.25 190 ASP A CA 1
ATOM 1377 C C . ASP A 1 190 ? 22.541 -29.677 -13.547 1.00 57.25 190 ASP A C 1
ATOM 1379 O O . ASP A 1 190 ? 23.697 -29.571 -13.966 1.00 57.25 190 ASP A O 1
ATOM 1383 N N . SER A 1 191 ? 22.162 -29.091 -12.426 1.00 53.66 191 SER A N 1
ATOM 1384 C CA . SER A 1 191 ? 23.101 -28.738 -11.375 1.00 53.66 191 SER A CA 1
ATOM 1385 C C . SER A 1 191 ? 22.561 -29.352 -10.105 1.00 53.66 191 SER A C 1
ATOM 1387 O O . SER A 1 191 ? 22.047 -28.664 -9.224 1.00 53.66 191 SER A O 1
ATOM 1389 N N . ASP A 1 192 ? 22.695 -30.676 -10.057 1.00 58.12 192 ASP A N 1
ATOM 1390 C CA . ASP A 1 192 ? 22.810 -31.432 -8.822 1.00 58.12 192 ASP A CA 1
ATOM 1391 C C . ASP A 1 192 ? 23.854 -30.739 -7.945 1.00 58.12 192 ASP A C 1
ATOM 1393 O O . ASP A 1 192 ? 25.063 -30.793 -8.178 1.00 58.12 192 ASP A O 1
ATOM 1397 N N . SER A 1 193 ? 23.361 -30.024 -6.944 1.00 54.53 193 SER A N 1
ATOM 1398 C CA . SER A 1 193 ? 24.133 -29.680 -5.761 1.00 54.53 193 SER A CA 1
ATOM 1399 C C . SER A 1 193 ? 23.496 -30.431 -4.610 1.00 54.53 193 SER A C 1
ATOM 1401 O O . SER A 1 193 ? 22.823 -29.845 -3.765 1.00 54.53 193 SER A O 1
ATOM 1403 N N . ASP A 1 194 ? 23.698 -31.747 -4.616 1.00 58.19 194 ASP A N 1
ATOM 1404 C CA . ASP A 1 194 ? 23.613 -32.550 -3.409 1.00 58.19 194 ASP A CA 1
ATOM 1405 C C . ASP A 1 194 ? 24.534 -31.913 -2.366 1.00 58.19 194 ASP A C 1
ATOM 1407 O O . ASP A 1 194 ? 25.762 -31.896 -2.477 1.00 58.19 194 ASP A O 1
ATOM 1411 N N . SER A 1 195 ? 23.920 -31.326 -1.353 1.00 55.16 195 SER A N 1
ATOM 1412 C CA . SER A 1 195 ? 24.559 -31.045 -0.076 1.00 55.16 195 SER A CA 1
ATOM 1413 C C . SER A 1 195 ? 23.648 -31.606 0.998 1.00 55.16 195 SER A C 1
ATOM 1415 O O . SER A 1 195 ? 23.048 -30.878 1.785 1.00 55.16 195 SER A O 1
ATOM 1417 N N . ASP A 1 196 ? 23.537 -32.934 0.983 1.00 60.47 196 ASP A N 1
ATOM 1418 C CA . ASP A 1 196 ? 23.287 -33.694 2.194 1.00 60.47 196 ASP A CA 1
ATOM 1419 C C . ASP A 1 196 ? 24.432 -33.399 3.165 1.00 60.47 196 ASP A C 1
ATOM 1421 O O . ASP A 1 196 ? 25.565 -33.852 2.994 1.00 60.47 196 ASP A O 1
ATOM 1425 N N . SER A 1 197 ? 24.124 -32.625 4.193 1.00 56.44 197 SER A N 1
ATOM 1426 C CA . SER A 1 197 ? 24.822 -32.705 5.467 1.00 56.44 197 SER A CA 1
ATOM 1427 C C . SER A 1 197 ? 23.840 -32.307 6.556 1.00 56.44 197 SER A C 1
ATOM 1429 O O . SER A 1 197 ? 23.640 -31.131 6.844 1.00 56.44 197 SER 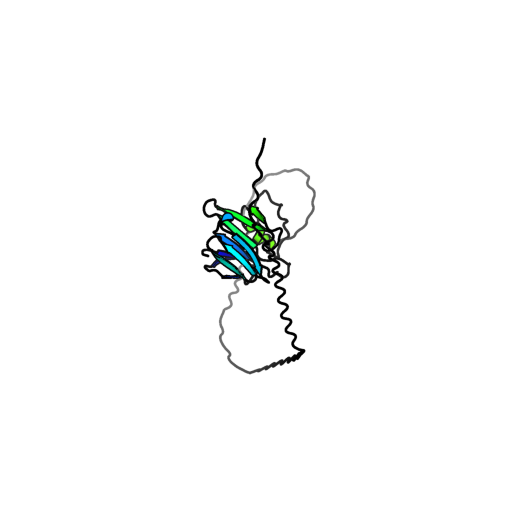A O 1
ATOM 1431 N N . ASP A 1 198 ? 23.191 -33.356 7.054 1.00 56.28 198 ASP A N 1
ATOM 1432 C CA . ASP A 1 198 ? 23.015 -33.653 8.468 1.00 56.28 198 ASP A CA 1
ATOM 1433 C C . ASP A 1 198 ? 22.240 -32.643 9.324 1.00 56.28 198 ASP A C 1
ATOM 1435 O O . ASP A 1 198 ? 22.706 -31.571 9.693 1.00 56.28 198 ASP A O 1
ATOM 1439 N N . SER A 1 199 ? 21.028 -33.076 9.684 1.00 56.09 199 SER A N 1
ATOM 1440 C CA . SER A 1 199 ? 20.618 -33.280 11.076 1.00 56.09 199 SER A CA 1
ATOM 1441 C C . SER A 1 199 ? 21.463 -32.545 12.117 1.00 56.09 199 SER A C 1
ATOM 1443 O O . SER A 1 199 ? 22.545 -33.012 12.435 1.00 56.09 199 SER A O 1
ATOM 1445 N N . ASP A 1 200 ? 20.900 -31.507 12.728 1.00 57.91 200 ASP A N 1
ATOM 1446 C CA . ASP A 1 200 ? 20.885 -31.412 14.186 1.00 57.91 200 ASP A CA 1
ATOM 1447 C C . ASP A 1 200 ? 19.637 -30.645 14.625 1.00 57.91 200 ASP A C 1
ATOM 1449 O O . ASP A 1 200 ? 19.444 -29.444 14.433 1.00 57.91 200 ASP A O 1
ATOM 1453 N N . SER A 1 201 ? 18.717 -31.441 15.148 1.00 57.47 201 SER A N 1
ATOM 1454 C CA . SER A 1 201 ? 17.595 -31.040 15.965 1.00 57.47 201 SER A CA 1
ATOM 1455 C C . SER A 1 201 ? 18.105 -30.596 17.334 1.00 57.47 201 SER A C 1
ATOM 1457 O O . SER A 1 201 ? 18.159 -31.424 18.240 1.00 57.47 201 SER A O 1
ATOM 1459 N N . ASP A 1 202 ? 18.400 -29.310 17.500 1.00 56.53 202 ASP A N 1
ATOM 1460 C CA . ASP A 1 202 ? 18.547 -28.713 18.829 1.00 56.53 202 ASP A CA 1
ATOM 1461 C C . ASP A 1 202 ? 17.258 -27.978 19.193 1.00 56.53 202 ASP A C 1
ATOM 1463 O O . ASP A 1 202 ? 17.006 -26.813 18.878 1.00 56.53 202 ASP A O 1
ATOM 1467 N N . ALA A 1 203 ? 16.388 -28.756 19.829 1.00 58.22 203 ALA A N 1
ATOM 1468 C CA . ALA A 1 203 ? 15.279 -28.272 20.616 1.00 58.22 203 ALA A CA 1
ATOM 1469 C C . ALA A 1 203 ? 15.810 -27.725 21.949 1.00 58.22 203 ALA A C 1
ATOM 1471 O O . ALA A 1 203 ? 15.671 -28.391 22.970 1.00 58.22 203 ALA A O 1
ATOM 1472 N N . ASP A 1 204 ? 16.348 -26.507 21.962 1.00 57.56 204 ASP A N 1
ATOM 1473 C CA . ASP A 1 204 ? 16.599 -25.799 23.221 1.00 57.56 204 ASP A CA 1
ATOM 1474 C C . ASP A 1 204 ? 15.360 -24.993 23.605 1.00 57.56 204 ASP A C 1
ATOM 1476 O O . ASP A 1 204 ? 15.131 -23.838 23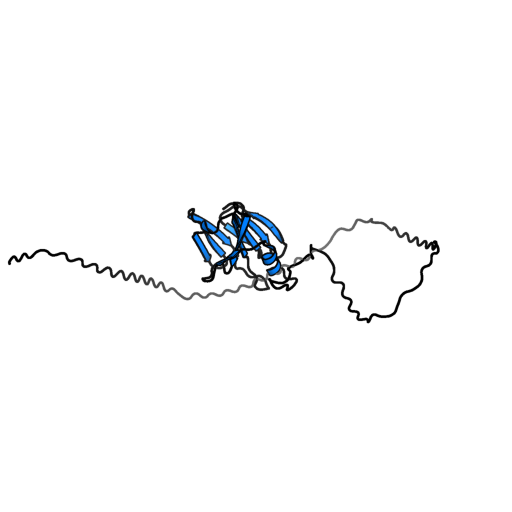.238 1.00 57.56 204 ASP A O 1
ATOM 1480 N N . SER A 1 205 ? 14.497 -25.711 24.317 1.00 57.34 205 SER A N 1
ATOM 1481 C CA . SER A 1 205 ? 13.367 -25.184 25.064 1.00 57.34 205 SER A CA 1
ATOM 1482 C C . SER A 1 205 ? 13.873 -24.657 26.407 1.00 57.34 205 SER A C 1
ATOM 1484 O O . SER A 1 205 ? 13.650 -25.303 27.425 1.00 57.34 205 SER A O 1
ATOM 1486 N N . ASP A 1 206 ? 14.517 -23.492 26.434 1.00 57.06 206 ASP A N 1
ATOM 1487 C CA . ASP A 1 206 ? 14.819 -22.820 27.704 1.00 57.06 206 ASP A CA 1
ATOM 1488 C C . ASP A 1 206 ? 13.636 -21.942 28.114 1.00 57.06 206 ASP A C 1
ATOM 1490 O O . ASP A 1 206 ? 13.573 -20.726 27.921 1.00 57.06 206 ASP A O 1
ATOM 1494 N N . SER A 1 207 ? 12.632 -22.628 28.657 1.00 57.47 207 SER A N 1
ATOM 1495 C CA . SER A 1 207 ? 11.581 -22.048 29.475 1.00 57.47 207 SER A CA 1
ATOM 1496 C C . SER A 1 207 ? 12.101 -21.818 30.897 1.00 57.47 207 SER A C 1
ATOM 1498 O O . SER A 1 207 ? 11.712 -22.546 31.810 1.00 57.47 207 SER A O 1
ATOM 1500 N N . ASP A 1 208 ? 12.924 -20.795 31.114 1.00 57.47 208 ASP A N 1
ATOM 1501 C CA . ASP A 1 208 ? 13.236 -20.349 32.477 1.00 57.47 208 ASP A CA 1
ATOM 1502 C C . ASP A 1 208 ? 12.095 -19.473 32.994 1.00 57.47 208 ASP A C 1
ATOM 1504 O O . ASP A 1 208 ? 12.046 -18.247 32.874 1.00 57.47 208 ASP A O 1
ATOM 1508 N N . SER A 1 209 ? 11.108 -20.193 33.516 1.00 58.53 209 SER A N 1
ATOM 1509 C CA . SER A 1 209 ? 9.948 -19.690 34.232 1.00 58.53 209 SER A CA 1
ATOM 1510 C C . SER A 1 209 ? 10.278 -19.635 35.723 1.00 58.53 209 SER A C 1
ATOM 1512 O O . SER A 1 209 ? 9.676 -20.369 36.500 1.00 58.53 209 SER A O 1
ATOM 1514 N N . ASP A 1 210 ? 11.198 -18.770 36.144 1.00 58.53 210 ASP A N 1
ATOM 1515 C CA . ASP A 1 210 ? 11.436 -18.553 37.578 1.00 58.53 210 ASP A CA 1
ATOM 1516 C C . ASP A 1 210 ? 10.378 -17.595 38.133 1.00 58.53 210 ASP A C 1
ATOM 1518 O O . ASP A 1 210 ? 10.548 -16.382 38.268 1.00 58.53 210 ASP A O 1
ATOM 1522 N N . SER A 1 211 ? 9.218 -18.195 38.389 1.00 58.47 211 SER A N 1
ATOM 1523 C CA . SER A 1 211 ? 8.099 -17.632 39.134 1.00 58.47 211 SER A CA 1
ATOM 1524 C C . SER A 1 211 ? 8.216 -18.050 40.599 1.00 58.47 211 SER A C 1
ATOM 1526 O O . SER A 1 211 ? 7.390 -18.820 41.080 1.00 58.47 211 SER A O 1
ATOM 1528 N N . ASP A 1 212 ? 9.206 -17.532 41.323 1.00 60.00 212 ASP A N 1
ATOM 1529 C CA . ASP A 1 212 ? 9.257 -17.695 42.781 1.00 60.00 212 ASP A CA 1
ATOM 1530 C C . ASP A 1 212 ? 8.465 -16.571 43.451 1.00 60.00 212 ASP A C 1
ATOM 1532 O O . ASP A 1 212 ? 8.975 -15.573 43.964 1.00 60.00 212 ASP A O 1
ATOM 1536 N N . SER A 1 213 ? 7.148 -16.740 43.391 1.00 58.72 213 SER A N 1
ATOM 1537 C CA . SER A 1 213 ? 6.197 -16.082 44.273 1.00 58.72 213 SER A CA 1
ATOM 1538 C C . SER A 1 213 ? 6.049 -16.892 45.560 1.00 58.72 213 SER A C 1
ATOM 1540 O O . SER A 1 213 ? 5.067 -17.613 45.719 1.00 58.72 213 SER A O 1
ATOM 1542 N N . ASP A 1 214 ? 6.979 -16.715 46.498 1.00 60.75 214 ASP A N 1
ATOM 1543 C CA . ASP A 1 214 ? 6.801 -17.157 47.884 1.00 60.75 214 ASP A CA 1
ATOM 1544 C C . ASP A 1 214 ? 6.125 -16.044 48.687 1.00 60.75 214 ASP A C 1
ATOM 1546 O O . ASP A 1 214 ? 6.738 -15.164 49.294 1.00 60.75 214 ASP A O 1
ATOM 1550 N N . SER A 1 215 ? 4.796 -16.070 48.619 1.00 58.84 215 SER A N 1
ATOM 1551 C CA . SER A 1 215 ? 3.908 -15.345 49.523 1.00 58.84 215 SER A CA 1
ATOM 1552 C C . SER A 1 215 ? 3.628 -16.213 50.747 1.00 58.84 215 SER A C 1
ATOM 1554 O O . SER A 1 215 ? 2.525 -16.739 50.887 1.00 58.84 215 SER A O 1
ATOM 1556 N N . ASP A 1 216 ? 4.606 -16.352 51.641 1.00 62.22 216 ASP A N 1
ATOM 1557 C CA . ASP A 1 216 ? 4.360 -16.978 52.939 1.00 62.22 216 ASP A CA 1
ATOM 1558 C C . ASP A 1 216 ? 3.698 -15.976 53.884 1.00 62.22 216 ASP A C 1
ATOM 1560 O O . ASP A 1 216 ? 4.290 -15.041 54.427 1.00 62.22 216 ASP A O 1
ATOM 1564 N N . SER A 1 217 ? 2.394 -16.190 54.007 1.00 59.84 217 SER A N 1
ATOM 1565 C CA . SER A 1 217 ? 1.510 -15.580 54.982 1.00 59.84 217 SER A CA 1
ATOM 1566 C C . SER A 1 217 ? 1.539 -16.447 56.237 1.00 59.84 217 SER A C 1
ATOM 1568 O O . SER A 1 217 ? 0.937 -17.512 56.230 1.00 59.84 217 SER A O 1
ATOM 1570 N N . ASP A 1 218 ? 2.173 -15.979 57.310 1.00 60.38 218 ASP A N 1
ATOM 1571 C CA . ASP A 1 218 ? 1.966 -16.491 58.670 1.00 60.38 218 ASP A CA 1
ATOM 1572 C C . ASP A 1 218 ? 1.978 -15.285 59.628 1.00 60.38 218 ASP A C 1
ATOM 1574 O O . ASP A 1 218 ? 2.984 -14.599 59.781 1.00 60.38 218 ASP A O 1
ATOM 1578 N N . SER A 1 219 ? 0.807 -14.789 60.031 1.00 57.78 219 SER A N 1
ATOM 1579 C CA . SER A 1 219 ? 0.038 -15.226 61.209 1.00 57.78 219 SER A CA 1
ATOM 1580 C C . SER A 1 219 ? 0.659 -14.765 62.540 1.00 57.78 219 SER A C 1
ATOM 1582 O O . SER A 1 219 ? 1.656 -15.302 63.006 1.00 57.78 219 SER A O 1
ATOM 1584 N N . ASP A 1 220 ? -0.022 -13.776 63.129 1.00 57.16 220 ASP A N 1
ATOM 1585 C CA . ASP A 1 220 ? -0.241 -13.503 64.555 1.00 57.16 220 ASP A CA 1
ATOM 1586 C C . ASP A 1 220 ? 0.942 -13.390 65.528 1.00 57.16 220 ASP A C 1
ATOM 1588 O O . ASP A 1 220 ? 1.591 -14.368 65.889 1.00 57.16 220 ASP A O 1
ATOM 1592 N N . SER A 1 221 ? 1.074 -12.203 66.135 1.00 59.19 221 SER A N 1
ATOM 1593 C CA . SER A 1 221 ? 1.363 -12.071 67.571 1.00 59.19 221 SER A CA 1
ATOM 1594 C C . SER A 1 221 ? 0.943 -10.695 68.092 1.00 59.19 221 SER A C 1
ATOM 1596 O O . SER A 1 221 ? 1.599 -9.683 67.846 1.00 59.19 221 SER A O 1
ATOM 1598 N N . ASP A 1 222 ? -0.158 -10.701 68.841 1.00 59.47 222 ASP A N 1
ATOM 1599 C CA . ASP A 1 222 ? -0.544 -9.693 69.823 1.00 59.47 222 ASP A CA 1
ATOM 1600 C C . ASP A 1 222 ? 0.623 -9.299 70.740 1.00 59.47 222 ASP A C 1
ATOM 1602 O O . ASP A 1 222 ? 1.347 -10.163 71.241 1.00 59.47 222 ASP A O 1
ATOM 1606 N N . SER A 1 223 ? 0.748 -8.006 71.044 1.00 60.03 223 SER A N 1
ATOM 1607 C CA . SER A 1 223 ? 1.280 -7.510 72.324 1.00 60.03 223 SER A CA 1
ATOM 1608 C C . SER A 1 223 ? 0.869 -6.052 72.535 1.00 60.03 223 SER A C 1
ATOM 1610 O O . SER A 1 223 ? 1.565 -5.113 72.162 1.00 60.03 223 SER A O 1
ATOM 1612 N N . ASP A 1 224 ? -0.342 -5.905 73.064 1.00 60.91 224 ASP A N 1
ATOM 1613 C CA . ASP A 1 224 ? -0.684 -5.130 74.259 1.00 60.91 224 ASP A CA 1
ATOM 1614 C C . ASP A 1 224 ? 0.354 -4.148 74.862 1.00 60.91 224 ASP A C 1
ATOM 1616 O O . ASP A 1 224 ? 1.463 -4.532 75.230 1.00 60.91 224 ASP A O 1
ATOM 1620 N N . SER A 1 225 ? -0.172 -2.961 75.198 1.00 54.72 225 SER A N 1
ATOM 1621 C CA . SER A 1 225 ? 0.009 -2.198 76.457 1.00 54.72 225 SER A CA 1
ATOM 1622 C C . SER A 1 225 ? 0.735 -0.841 76.426 1.00 54.72 225 SER A C 1
ATOM 1624 O O . SER A 1 225 ? 1.920 -0.752 76.114 1.00 54.72 225 SER A O 1
ATOM 1626 N N . ASP A 1 226 ? -0.041 0.138 76.924 1.00 51.12 226 ASP A N 1
ATOM 1627 C CA . ASP A 1 226 ? 0.221 1.465 77.528 1.00 51.12 226 ASP A CA 1
ATOM 1628 C C . ASP A 1 226 ? 0.739 2.643 76.680 1.00 51.12 226 ASP A C 1
ATOM 1630 O O . ASP A 1 226 ? 1.964 2.796 76.469 1.00 51.12 226 ASP A O 1
#

InterPro domains:
  IPR048051 Biofilm-associated protein BapA-like, prefix-like domain [NF033677] (4-66)
  IPR048051 Biofilm-associated protein BapA-like, prefix-like domain [PF22783] (1-122)
  IPR050972 Serine-aspartate repeat-containing protein-like [PTHR34403] (146-224)

Secondary structure (DSSP, 8-state):
---EEEEETTT--EEEE-SSEEE-SS-EEEEEES-GGGEEEEEEETTEEEEEETTS-EEEEETTT---TTS---EEEEE-TTT--EEEEETTTSTT-EEEEES-SHHHHHHH-SS----TT--SS----SS-----------------------------------------------------------------------------------------------

Organism: Klebsiella pneumoniae (NCBI:txid573)

Sequence (226 aa):
MKNINITAKDTGVKYTVDGNQVNLNTQSVVVLHIKREDISSFSRQGNDLVLKINDGSTLTLKDFFVNDANGHHSDLVLQDDDSGALWWLEGAGTSDAHYSLISDISGLLAAGSSGGSIAPWVMAGAALLGIGAMIAGSSDKDHSSHSPNDDTDSDADSDSDSDSDSDTDPGGSESDADADSDTDSDSDSDSDSDSDSDSDSDADSDSDSDSDSDSDSDSDSDSDSD

Foldseek 3Di:
DFFWWKQALAPRDIDTDDDQEAEDPHAIAIEAADDPVQWPDWADDPQWIWTQGVVRGIHIYPNQCPADPVGDGHWYWYAHPVPRWIWTFPPTRDPPTDTDTDPDCVLVSVVSHPDDDDPPPPDPDDDDDDPDDDDDDDDDDDDDDDDDDDDDDDDDDDDDDDDDDDDDDDDDDDDDDDDDDDDPPPPPPDDPPPPDDDDDPDPPPPPPPPPPPPPDDDDDDDDDDD

pLDDT: mean 71.82, std 21.89, range [33.91, 98.0]